Protein 9EJW (pdb70)

B-factor: mean 23.92, std 9.99, range [10.93, 72.34]

InterPro domains:
  IPR000538 Link domain [PF00193] (34-122)
  IPR000538 Link domain [PR01265] (43-55)
  IPR000538 Link domain [PR01265] (71-84)
  IPR000538 Link domain [PR01265] (88-99)
  IPR000538 Link domain [PR01265] (117-126)
  IPR000538 Link domain [PS01241] (55-99)
  IPR000538 Link domain [PS50963] (34-123)
  IPR000538 Link domain [SM00445] (32-123)
  IPR001231 CD44 antigen [PR00658] (25-44)
  IPR001231 CD44 antigen [PR00658] (75-95)
  IPR001231 CD44 antigen [PR00658] (117-137)
  IPR001231 CD44 antigen [PR00658] (152-171)
  IPR001231 CD44 antigen [PR00658] (668-687)
  IPR001231 CD44 antigen [PR00658] (688-710)
  IPR001231 CD44 antigen [PR00658] (712-731)
  IPR001231 CD44 antigen [PR00658] (758-777)
  IPR016186 C-type lectin-like/link domain superfamily [G3DSA:3.10.100.10] (34-126)
  IPR016187 C-type lectin fold [SSF56436] (23-170)
  IPR043210 CD44 antigen-like [PTHR10225] (1-778)

Structure (mmCIF, N/CA/C/O backbone):
data_9EJW
#
_entry.id   9EJW
#
_cell.length_a   34.839
_cell.length_b   105.768
_cell.length_c   112.997
_cell.angle_alpha   90.00
_cell.angle_beta   90.00
_cell.angle_gamma   90.00
#
_symmetry.space_group_name_H-M   'P 21 21 21'
#
loop_
_entity.id
_entity.type
_entity.pdbx_description
1 polymer 'CD44 antigen'
2 polymer 'M11 protein'
3 branched beta-D-galactopyranose-(1-3)-2-acetamido-2-deoxy-alpha-D-galactopyranose
4 branched alpha-D-mannopyranose-(1-2)-alpha-D-mannopyranose-(1-3)-[alpha-D-mannopyranose-(1-3)-alpha-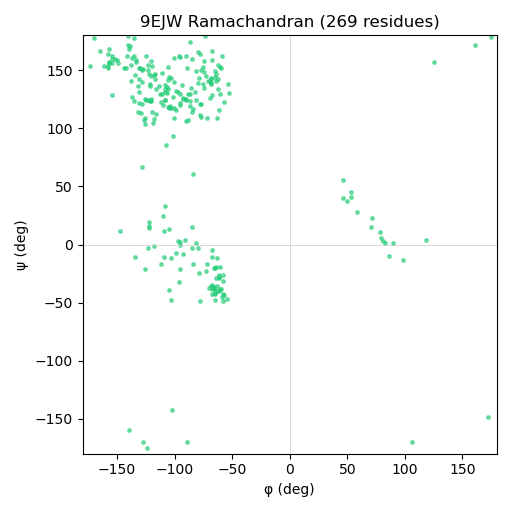D-mannopyranose-(1-6)]beta-D-mannopyranose-(1-4)-2-acetamido-2-deoxy-beta-D-glucopyranose-(1-4)-2-acetamido-2-deoxy-beta-D-glucopyranose
5 branched 2-acetamido-2-deoxy-beta-D-glucopyranose-(1-4)-2-acetamido-2-deoxy-beta-D-glucopyranose
6 non-polymer 'SULFATE ION'
7 non-polymer 2-acetamido-2-deoxy-bet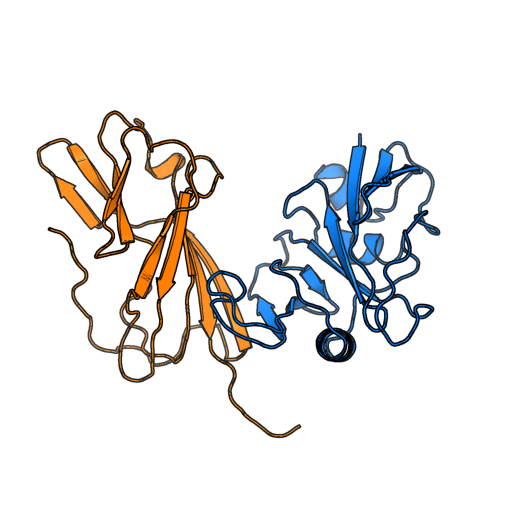a-D-glucopyranose
8 non-polymer CYSTEINE
9 water water
#
loop_
_atom_site.group_PDB
_atom_site.id
_atom_site.type_symbol
_atom_site.label_atom_id
_atom_site.label_alt_id
_atom_site.label_comp_id
_atom_site.label_asym_id
_atom_site.label_entity_id
_atom_site.label_seq_id
_atom_site.pdbx_PDB_ins_code
_atom_site.Cartn_x
_atom_site.Cartn_y
_atom_site.Cartn_z
_atom_site.occupancy
_atom_site.B_iso_or_equiv
_atom_site.auth_seq_id
_atom_site.auth_comp_id
_atom_site.auth_asym_id
_atom_site.auth_atom_id
_atom_site.pdbx_PDB_model_num
ATOM 1 N N . ASN A 1 2 ? -11.582 3.223 -42.233 1.00 43.53 22 ASN A N 1
ATOM 2 C CA . ASN A 1 2 ? -11.683 3.915 -40.954 1.00 31.38 22 ASN A CA 1
ATOM 3 C C . ASN A 1 2 ? -11.046 3.096 -39.832 1.00 30.98 22 ASN A C 1
ATOM 4 O O . ASN A 1 2 ? -10.988 1.865 -39.897 1.00 28.65 22 ASN A O 1
ATOM 6 N N . GLN A 1 3 ? -10.557 3.792 -38.809 1.00 27.46 23 GLN A N 1
ATOM 7 C CA . GLN A 1 3 ? -9.925 3.167 -37.658 1.00 25.24 23 GLN A CA 1
ATOM 8 C C . GLN A 1 3 ? -10.561 3.701 -36.382 1.00 22.86 23 GLN A C 1
ATOM 9 O O . GLN A 1 3 ? -10.864 4.893 -36.281 1.00 28.05 23 GLN A O 1
ATOM 11 N N . ILE A 1 4 ? -10.770 2.809 -35.419 1.00 20.12 24 ILE A N 1
ATOM 12 C CA . ILE A 1 4 ? -11.226 3.170 -34.076 1.00 19.77 24 ILE A CA 1
ATOM 13 C C . ILE A 1 4 ? -10.234 2.588 -33.085 1.00 19.38 24 ILE A C 1
ATOM 14 O O . ILE A 1 4 ? -9.976 1.380 -33.100 1.00 19.36 24 ILE A O 1
ATOM 19 N N . ASP A 1 5 ? -9.687 3.437 -32.215 1.00 19.09 25 ASP A N 1
ATOM 20 C CA . ASP A 1 5 ? -8.773 3.004 -31.164 1.00 20.58 25 ASP A CA 1
ATOM 21 C C . ASP A 1 5 ? -9.491 3.097 -29.825 1.00 17.57 25 ASP A C 1
ATOM 22 O O . ASP A 1 5 ? -10.141 4.107 -29.542 1.00 19.95 25 ASP A O 1
ATOM 27 N N . LEU A 1 6 ? -9.366 2.051 -29.014 1.00 18.18 26 LEU A N 1
ATOM 28 C CA . LEU A 1 6 ? -10.067 1.941 -27.731 1.00 16.26 26 LEU A CA 1
ATOM 29 C C . LEU A 1 6 ? -9.041 1.682 -26.636 1.00 19.37 26 LEU A C 1
ATOM 30 O O . LEU A 1 6 ? -8.493 0.578 -26.546 1.00 19.28 26 LEU A O 1
ATOM 35 N N . ASN A 1 7 ? -8.803 2.673 -25.780 1.00 17.51 27 ASN A N 1
ATOM 36 C CA . ASN A 1 7 ? -7.887 2.511 -24.658 1.00 16.86 27 ASN A CA 1
ATOM 37 C C . ASN A 1 7 ? -8.674 2.000 -23.459 1.00 17.25 27 ASN A C 1
ATOM 38 O O . ASN A 1 7 ? -9.665 2.623 -23.059 1.00 17.61 27 ASN A O 1
ATOM 43 N N . VAL A 1 8 ? -8.250 0.875 -22.887 1.00 16.23 28 VAL A N 1
ATOM 44 C CA . VAL A 1 8 ? -8.994 0.208 -21.823 1.00 17.40 28 VAL A CA 1
ATOM 45 C C . VAL A 1 8 ? -8.132 0.102 -20.571 1.00 20.54 28 VAL A C 1
ATOM 46 O O . VAL A 1 8 ? -6.938 -0.213 -20.647 1.00 22.66 28 VAL A O 1
ATOM 50 N N . THR A 1 9 ? -8.745 0.351 -19.414 1.00 17.95 29 THR A N 1
ATOM 51 C CA . THR A 1 9 ? -8.064 0.213 -18.134 1.00 18.48 29 THR A CA 1
ATOM 52 C C . THR A 1 9 ? -8.156 -1.223 -17.626 1.00 19.61 29 THR A C 1
ATOM 53 O O . THR A 1 9 ? -8.837 -2.079 -18.195 1.00 18.96 29 THR A O 1
ATOM 57 N N . CYS A 1 10 ? -7.461 -1.476 -16.519 1.00 19.66 30 CYS A N 1
ATOM 58 C CA . CYS A 1 10 ? -7.744 -2.657 -15.721 1.00 20.70 30 CYS A CA 1
ATOM 59 C C . CYS A 1 10 ? -9.197 -2.640 -15.254 1.00 20.41 30 CYS A C 1
ATOM 60 O O . CYS A 1 10 ? -9.879 -1.605 -15.264 1.00 19.16 30 CYS A O 1
ATOM 63 N N . ARG A 1 11 ? -9.675 -3.806 -14.844 1.00 19.24 31 ARG A N 1
ATOM 64 C CA . ARG A 1 11 ? -11.021 -3.960 -14.315 1.00 19.91 31 ARG A CA 1
ATOM 65 C C . ARG A 1 11 ? -10.961 -4.012 -12.793 1.00 19.72 31 ARG A C 1
ATOM 66 O O . ARG A 1 11 ? -10.056 -4.627 -12.216 1.00 19.87 31 ARG A O 1
ATOM 74 N N . TYR A 1 12 ? -11.926 -3.357 -12.149 1.00 18.75 32 TYR A N 1
ATOM 75 C CA . TYR A 1 12 ? -12.029 -3.286 -10.693 1.00 16.40 32 TYR A CA 1
ATOM 76 C C . TYR A 1 12 ? -13.449 -3.688 -10.343 1.00 19.31 32 TYR A C 1
ATOM 77 O O . TYR A 1 12 ? -14.400 -2.991 -10.707 1.00 19.27 32 TYR A O 1
ATOM 86 N N . ALA A 1 13 ? -13.609 -4.831 -9.670 1.00 21.25 33 ALA A N 1
ATOM 87 C CA . ALA A 1 13 ? -14.935 -5.411 -9.488 1.00 21.22 33 ALA A CA 1
ATOM 88 C C . ALA A 1 13 ? -15.712 -5.406 -10.806 1.00 17.56 33 ALA A C 1
ATOM 89 O O . ALA A 1 13 ? -16.906 -5.102 -10.853 1.00 20.52 33 ALA A O 1
ATOM 91 N N . GLY A 1 14 ? -15.004 -5.704 -11.899 1.00 19.76 34 GLY A N 1
ATOM 92 C CA . GLY A 1 14 ? -15.611 -5.816 -13.209 1.00 19.77 34 GLY A CA 1
ATOM 93 C C . GLY A 1 14 ? -15.754 -4.527 -13.992 1.00 21.75 34 GLY A C 1
ATOM 94 O O . GLY A 1 14 ? -16.094 -4.583 -15.181 1.00 19.58 34 GLY A O 1
ATOM 95 N N . VAL A 1 15 ? -15.519 -3.367 -13.374 1.00 18.80 35 VAL A N 1
ATOM 96 C CA . VAL A 1 15 ? -15.718 -2.082 -14.042 1.00 16.68 35 VAL A CA 1
ATOM 97 C C . VAL A 1 15 ? -14.410 -1.621 -14.664 1.00 16.12 35 VAL A C 1
ATOM 98 O O . VAL A 1 15 ? -13.339 -1.699 -14.046 1.00 16.68 35 VAL A O 1
ATOM 102 N N . PHE A 1 16 ? -14.501 -1.115 -15.890 1.00 16.65 36 PHE A N 1
ATOM 103 C CA . PHE A 1 16 ? -13.357 -0.563 -16.596 1.00 14.92 36 PHE A CA 1
ATOM 104 C C . PHE A 1 16 ? -13.776 0.672 -17.378 1.00 14.18 36 PHE A C 1
ATOM 105 O O . PHE A 1 16 ? -14.963 0.912 -17.625 1.00 16.66 36 PHE A O 1
ATOM 113 N N . HIS A 1 17 ? -12.772 1.463 -17.749 1.00 14.31 37 HIS A N 1
ATOM 114 C CA . HIS A 1 17 ? -12.939 2.704 -18.494 1.00 14.45 37 HIS A CA 1
ATOM 115 C C . HIS A 1 17 ? -12.433 2.518 -19.924 1.00 15.39 37 HIS A C 1
ATOM 116 O O . HIS A 1 17 ? -11.382 1.900 -20.143 1.00 16.81 37 HIS A O 1
ATOM 123 N N . VAL A 1 18 ? -13.192 3.036 -20.894 1.00 14.77 38 VAL A N 1
ATOM 124 C CA . VAL A 1 18 ? -12.842 2.971 -22.313 1.00 15.34 38 VAL A CA 1
ATOM 125 C C . VAL A 1 18 ? -12.841 4.383 -22.884 1.00 15.61 38 VAL A C 1
ATOM 126 O O . VAL A 1 18 ? -13.858 5.087 -22.816 1.00 15.59 38 VAL A O 1
ATOM 130 N N . GLU A 1 19 ? -11.718 4.784 -23.473 1.00 15.83 39 GLU A N 1
ATOM 131 C CA . GLU A 1 19 ? -11.590 6.050 -24.180 1.00 16.90 39 GLU A CA 1
ATOM 132 C C . GLU A 1 19 ? -11.396 5.754 -25.660 1.00 15.60 39 GLU A C 1
ATOM 133 O O . GLU A 1 19 ? -10.535 4.944 -26.023 1.00 18.74 39 GLU A O 1
ATOM 139 N N . LYS A 1 20 ? -12.194 6.403 -26.503 1.00 16.06 40 LYS A N 1
ATOM 140 C CA . LYS A 1 20 ? -12.168 6.194 -27.949 1.00 16.24 40 LYS A CA 1
ATOM 141 C C . LYS A 1 20 ? -11.402 7.317 -28.641 1.00 17.96 40 LYS A C 1
ATOM 142 O O . LYS A 1 20 ? -11.697 8.500 -28.437 1.00 20.35 40 LYS A O 1
ATOM 148 N N . ASN A 1 21 ? -10.416 6.939 -29.458 1.00 20.18 41 ASN A N 1
ATOM 149 C CA . ASN A 1 21 ? -9.722 7.871 -30.357 1.00 21.76 41 ASN A CA 1
ATOM 150 C C . ASN A 1 21 ? -9.051 9.037 -29.624 1.00 21.08 41 ASN A C 1
ATOM 151 O O . ASN A 1 21 ? -8.889 10.120 -30.192 1.00 24.02 41 ASN A O 1
ATOM 156 N N . GLY A 1 22 ? -8.653 8.836 -28.368 1.00 21.19 42 GLY A N 1
ATOM 157 C CA . GLY A 1 22 ? -7.849 9.823 -27.667 1.00 23.02 42 GLY A CA 1
ATOM 158 C C . GLY A 1 22 ? -8.550 11.104 -27.276 1.00 24.33 42 GLY A C 1
ATOM 159 O O . GLY A 1 22 ? -7.874 12.079 -26.935 1.00 27.79 42 GLY A O 1
ATOM 160 N N . ARG A 1 23 ? -9.881 11.143 -27.314 1.00 21.26 43 ARG A N 1
ATOM 161 C CA . ARG A 1 23 ? -10.631 12.351 -26.992 1.00 21.89 43 ARG A CA 1
ATOM 162 C C . ARG A 1 23 ? -12.037 11.924 -26.607 1.00 22.76 43 ARG A C 1
ATOM 163 O O . ARG A 1 23 ? -12.447 10.794 -26.878 1.00 20.78 43 ARG A O 1
ATOM 171 N N . TYR A 1 24 ? -12.774 12.835 -25.974 1.00 19.24 44 TYR A N 1
ATOM 172 C CA . TYR A 1 24 ? -14.179 12.571 -25.673 1.00 18.37 44 TYR A CA 1
ATOM 173 C C . TYR A 1 24 ? -14.943 12.407 -26.981 1.00 20.54 44 TYR A C 1
ATOM 174 O O . TYR A 1 24 ? -15.147 13.387 -27.705 1.00 23.92 44 TYR A O 1
ATOM 183 N N . SER A 1 25 ? -15.376 11.181 -27.300 1.00 17.91 45 SER A N 1
ATOM 184 C CA . SER A 1 25 ? -15.939 10.947 -28.628 1.00 18.44 45 SER A CA 1
ATOM 185 C C . SER A 1 25 ? -17.048 9.902 -28.659 1.00 17.94 45 SER A C 1
ATOM 186 O O . SER A 1 25 ? -17.441 9.479 -29.759 1.00 19.07 45 SER A O 1
ATOM 189 N N . ILE A 1 26 ? -17.568 9.472 -27.516 1.00 16.93 46 ILE A N 1
ATOM 190 C CA . ILE A 1 26 ? -18.564 8.409 -27.445 1.00 15.40 46 ILE A CA 1
ATOM 191 C C . ILE A 1 26 ? -19.910 9.016 -27.080 1.00 16.84 46 ILE A C 1
ATOM 192 O O . ILE A 1 26 ? -20.040 9.693 -26.051 1.00 18.28 46 ILE A O 1
ATOM 197 N N . SER A 1 27 ? -20.913 8.761 -27.913 1.00 18.24 47 SER A N 1
ATOM 198 C CA . SER A 1 27 ? -22.273 9.168 -27.616 1.00 18.82 47 SER A CA 1
ATOM 199 C C . SER A 1 27 ? -22.920 8.197 -26.636 1.00 17.76 47 SER A C 1
ATOM 200 O O . SER A 1 27 ? -22.434 7.089 -26.385 1.00 17.18 47 SER A O 1
ATOM 203 N N . ARG A 1 28 ? -24.049 8.633 -26.074 1.00 17.70 48 ARG A N 1
ATOM 204 C CA . ARG A 1 28 ? -24.822 7.772 -25.199 1.00 19.46 48 ARG A CA 1
ATOM 205 C C . ARG A 1 28 ? -25.175 6.438 -25.873 1.00 17.32 48 ARG A C 1
ATOM 206 O O . ARG A 1 28 ? -25.034 5.376 -25.261 1.00 19.16 48 ARG A O 1
ATOM 214 N N . THR A 1 29 ? -25.663 6.478 -27.114 1.00 19.44 49 THR A N 1
ATOM 215 C CA . THR A 1 29 ? -26.041 5.225 -27.769 1.00 19.92 49 THR A CA 1
ATOM 216 C C . THR A 1 29 ? -24.820 4.380 -28.110 1.00 17.58 49 THR A C 1
ATOM 217 O O . THR A 1 29 ? -24.861 3.149 -27.993 1.00 19.59 49 THR A O 1
ATOM 221 N N . GLU A 1 30 ? -23.722 5.020 -28.514 1.00 16.86 50 GLU A N 1
ATOM 222 C CA . GLU A 1 30 ? -22.517 4.260 -28.828 1.00 18.42 50 GLU A CA 1
ATOM 223 C C . GLU A 1 30 ? -21.930 3.614 -27.582 1.00 18.94 50 GLU A C 1
ATOM 224 O O . GLU A 1 30 ? -21.399 2.499 -27.654 1.00 18.38 50 GLU A O 1
ATOM 230 N N . ALA A 1 31 ? -22.037 4.280 -26.426 1.00 17.27 51 ALA A N 1
ATOM 231 C CA . ALA A 1 31 ? -21.468 3.734 -25.198 1.00 16.88 51 ALA A CA 1
ATOM 232 C C . ALA A 1 31 ? -22.040 2.358 -24.874 1.00 15.88 51 ALA A C 1
ATOM 233 O O . ALA A 1 31 ? -21.296 1.427 -24.560 1.00 16.57 51 ALA A O 1
ATOM 235 N N . ALA A 1 32 ? -23.370 2.218 -24.912 1.00 16.61 52 ALA A N 1
ATOM 236 C CA . ALA A 1 32 ? -23.973 0.922 -24.608 1.00 16.49 52 ALA A CA 1
ATOM 237 C C . ALA A 1 32 ? -23.548 -0.135 -25.620 1.00 17.07 52 ALA A C 1
ATOM 238 O O . ALA A 1 32 ? -23.254 -1.277 -25.247 1.00 19.15 52 ALA A O 1
ATOM 240 N N . ASP A 1 33 ? -23.480 0.242 -26.900 1.00 16.56 53 ASP A N 1
ATOM 241 C CA . ASP A 1 33 ? -23.063 -0.712 -27.930 1.00 17.01 53 ASP A CA 1
ATOM 242 C C . ASP A 1 33 ? -21.611 -1.126 -27.737 1.00 18.97 53 ASP A C 1
ATOM 243 O O . ASP A 1 33 ? -21.246 -2.282 -27.988 1.00 17.67 53 ASP A O 1
ATOM 248 N N . LEU A 1 34 ? -20.762 -0.193 -27.307 1.00 16.04 54 LEU A N 1
ATOM 249 C CA . LEU A 1 34 ? -19.361 -0.514 -27.063 1.00 15.52 54 LEU A CA 1
ATOM 250 C C . LEU A 1 34 ? -19.217 -1.505 -25.913 1.00 17.11 54 LEU A C 1
ATOM 251 O O . LEU A 1 34 ? -18.508 -2.513 -26.028 1.00 17.01 54 LEU A O 1
ATOM 256 N N . CYS A 1 35 ? -19.889 -1.249 -24.788 1.00 14.88 55 CYS A N 1
ATOM 257 C CA . CYS A 1 35 ? -19.826 -2.211 -23.692 1.00 16.91 55 CYS A CA 1
ATOM 258 C C . CYS A 1 35 ? -20.317 -3.588 -24.132 1.00 18.13 55 CYS A C 1
ATOM 259 O O . CYS A 1 35 ? -19.702 -4.609 -23.797 1.00 18.23 55 CYS A O 1
ATOM 262 N N . GLN A 1 36 ? -21.415 -3.630 -24.887 1.00 18.64 56 GLN A N 1
ATOM 263 C CA A GLN A 1 36 ? -21.940 -4.921 -25.314 0.61 19.70 56 GLN A CA 1
ATOM 264 C CA B GLN A 1 36 ? -21.960 -4.904 -25.355 0.39 19.72 56 GLN A CA 1
ATOM 265 C C . GLN A 1 36 ? -20.967 -5.651 -26.236 1.00 20.32 56 GLN A C 1
ATOM 266 O O . GLN A 1 36 ? -20.874 -6.883 -26.177 1.00 19.89 56 GLN A O 1
ATOM 277 N N . ALA A 1 37 ? -20.206 -4.922 -27.055 1.00 19.66 57 ALA A N 1
ATOM 278 C CA . ALA A 1 37 ? -19.180 -5.572 -27.866 1.00 20.80 57 ALA A CA 1
ATOM 279 C C . ALA A 1 37 ? -18.091 -6.195 -27.000 1.00 20.30 57 ALA A C 1
ATOM 280 O O . ALA A 1 37 ? -17.467 -7.183 -27.407 1.00 19.60 57 ALA A O 1
ATOM 282 N N . PHE A 1 38 ? -17.843 -5.634 -25.809 1.00 17.45 58 PHE A N 1
ATOM 283 C CA . PHE A 1 38 ? -16.928 -6.208 -24.833 1.00 19.94 58 PHE A CA 1
ATOM 284 C C . PHE A 1 38 ? -17.601 -7.259 -23.954 1.00 21.57 58 PHE A C 1
ATOM 285 O O . PHE A 1 38 ? -17.054 -7.610 -22.900 1.00 23.10 58 PHE A O 1
ATOM 293 N N . ASN A 1 39 ? -18.781 -7.749 -24.352 1.00 21.06 59 ASN A N 1
ATOM 294 C CA . ASN A 1 39 ? -19.582 -8.662 -23.529 1.00 21.81 59 ASN A CA 1
ATOM 295 C C . ASN A 1 39 ? -19.824 -8.083 -22.137 1.00 22.37 59 ASN A C 1
ATOM 296 O O . ASN A 1 39 ? -19.767 -8.786 -21.124 1.00 22.47 59 ASN A O 1
ATOM 301 N N . SER A 1 40 ? -20.097 -6.779 -22.098 1.00 20.41 60 SER A N 1
ATOM 302 C CA . SER A 1 40 ? -20.231 -6.031 -20.856 1.00 19.29 60 SER A CA 1
ATOM 303 C C . SER A 1 40 ? -21.465 -5.140 -20.959 1.00 19.83 60 SER A C 1
ATOM 304 O O . SER A 1 40 ? -22.141 -5.092 -21.994 1.00 21.03 60 SER A O 1
ATOM 307 N N . THR A 1 41 ? -21.760 -4.415 -19.879 1.00 20.37 61 THR A N 1
ATOM 308 C CA . THR A 1 41 ? -22.913 -3.525 -19.832 1.00 20.22 61 THR A CA 1
ATOM 309 C C . THR A 1 41 ? -22.517 -2.211 -19.165 1.00 17.93 61 THR A C 1
ATOM 310 O O . THR A 1 41 ? -21.518 -2.133 -18.443 1.00 20.80 61 THR A O 1
ATOM 314 N N . LEU A 1 42 ? -23.320 -1.177 -19.401 1.00 18.68 62 LEU A N 1
ATOM 315 C CA . LEU A 1 42 ? -23.117 0.078 -18.682 1.00 17.08 62 LEU A CA 1
ATOM 316 C C . LEU A 1 42 ? -23.277 -0.190 -17.191 1.00 21.67 62 LEU A C 1
ATOM 317 O O . LEU A 1 42 ? -24.262 -0.821 -16.786 1.00 22.37 62 LEU A O 1
ATOM 322 N N . PRO A 1 43 ? -22.331 0.236 -16.353 1.00 17.84 63 PRO A N 1
ATOM 323 C CA . PRO A 1 43 ? -22.434 -0.054 -14.914 1.00 18.41 63 PRO A CA 1
ATOM 324 C C . PRO A 1 43 ? -23.622 0.635 -14.263 1.00 19.97 63 PRO A C 1
ATOM 325 O O . PRO A 1 43 ? -24.057 1.711 -14.680 1.00 19.86 63 PRO A O 1
ATOM 329 N N . THR A 1 44 ? -24.155 -0.009 -13.228 1.00 19.80 64 THR A N 1
ATOM 330 C CA . THR A 1 44 ? -25.026 0.713 -12.316 1.00 19.95 64 THR A CA 1
ATOM 331 C C . THR A 1 44 ? -24.174 1.556 -11.369 1.00 19.68 64 THR A C 1
ATOM 332 O O . THR A 1 44 ? -22.963 1.357 -11.233 1.00 20.01 64 THR A O 1
ATOM 336 N N . MET A 1 45 ? -24.821 2.513 -10.704 1.00 20.37 65 MET A N 1
ATOM 337 C CA . MET A 1 45 ? -24.096 3.311 -9.721 1.00 21.85 65 MET A CA 1
ATOM 338 C C . MET A 1 45 ? -23.528 2.440 -8.606 1.00 19.71 65 MET A C 1
ATOM 339 O O . MET A 1 45 ? -22.407 2.668 -8.141 1.00 20.19 65 MET A O 1
ATOM 344 N N . ASP A 1 46 ? -24.282 1.422 -8.171 1.00 19.77 66 ASP A N 1
ATOM 345 C CA . ASP A 1 46 ? -23.759 0.521 -7.148 1.00 21.71 66 ASP A CA 1
ATOM 346 C C . ASP A 1 46 ? -22.503 -0.199 -7.629 1.00 19.92 66 ASP A C 1
ATOM 347 O O . ASP A 1 46 ? -21.554 -0.396 -6.858 1.00 22.11 66 ASP A O 1
ATOM 352 N N . GLN A 1 47 ? -22.484 -0.613 -8.902 1.00 21.90 67 GLN A N 1
ATOM 353 C CA . GLN A 1 47 ? -21.301 -1.278 -9.437 1.00 20.21 67 GLN A CA 1
ATOM 354 C C . GLN A 1 47 ? -20.114 -0.327 -9.485 1.00 18.82 67 GLN A C 1
ATOM 355 O O . GLN A 1 47 ? -18.974 -0.727 -9.212 1.00 19.57 67 GLN A O 1
ATOM 361 N N . MET A 1 48 ? -20.369 0.942 -9.828 1.00 20.19 68 MET A N 1
ATOM 362 C CA A MET A 1 48 ? -19.306 1.946 -9.844 0.42 18.08 68 MET A CA 1
ATOM 363 C CA B MET A 1 48 ? -19.299 1.929 -9.851 0.58 18.06 68 MET A CA 1
ATOM 364 C C . MET A 1 48 ? -18.747 2.175 -8.450 1.00 19.43 68 MET A C 1
ATOM 365 O O . MET A 1 48 ? -17.531 2.289 -8.270 1.00 18.98 68 MET A O 1
ATOM 374 N N . LYS A 1 49 ? -19.626 2.257 -7.450 1.00 19.25 69 LYS A N 1
ATOM 375 C CA . LYS A 1 49 ? -19.164 2.492 -6.086 1.00 20.99 69 LYS A CA 1
ATOM 376 C C . LYS A 1 49 ? -18.341 1.318 -5.565 1.00 19.68 69 LYS A C 1
ATOM 377 O O . LYS A 1 49 ? -17.335 1.519 -4.875 1.00 22.19 69 LYS A O 1
ATOM 383 N N . LEU A 1 50 ? -18.725 0.083 -5.914 1.00 20.94 70 LEU A N 1
ATOM 384 C CA . LEU A 1 50 ? -17.914 -1.067 -5.520 1.00 22.88 70 LEU A CA 1
ATOM 385 C C . LEU A 1 50 ? -16.551 -1.032 -6.200 1.00 20.89 70 LEU A C 1
ATOM 386 O O . LEU A 1 50 ? -15.524 -1.298 -5.568 1.00 22.73 70 LEU A O 1
ATOM 391 N N . ALA A 1 51 ? -16.521 -0.669 -7.486 1.00 20.23 71 ALA A N 1
ATOM 392 C CA . ALA A 1 51 ? -15.253 -0.536 -8.194 1.00 21.72 71 ALA A CA 1
ATOM 393 C C . ALA A 1 51 ? -14.350 0.488 -7.517 1.00 21.04 71 ALA A C 1
ATOM 394 O O . ALA A 1 51 ? -13.150 0.254 -7.334 1.00 18.94 71 ALA A O 1
ATOM 396 N N . LEU A 1 52 ? -14.918 1.642 -7.154 1.00 20.46 72 LEU A N 1
ATOM 397 C CA . LEU A 1 52 ? -14.152 2.671 -6.461 1.00 20.81 72 LEU A CA 1
ATOM 398 C C . LEU A 1 52 ? -13.548 2.119 -5.176 1.00 21.49 72 LEU A C 1
ATOM 399 O O . LEU A 1 52 ? -12.361 2.330 -4.897 1.00 21.43 72 LEU A O 1
ATOM 404 N N . SER A 1 53 ? -14.329 1.350 -4.420 1.00 23.82 73 SER A N 1
ATOM 405 C CA . SER A 1 53 ? -13.814 0.790 -3.177 1.00 26.61 73 SER A CA 1
ATOM 406 C C . SER A 1 53 ? -12.686 -0.209 -3.413 1.00 28.92 73 SER A C 1
ATOM 407 O O . SER A 1 53 ? -11.910 -0.472 -2.490 1.00 28.93 73 SER A O 1
ATOM 410 N N . LYS A 1 54 ? -12.571 -0.760 -4.622 1.00 23.68 74 LYS A N 1
ATOM 411 C CA . LYS A 1 54 ? -11.515 -1.704 -4.964 1.00 26.11 74 LYS A CA 1
ATOM 412 C C . LYS A 1 54 ? -10.309 -1.058 -5.634 1.00 25.20 74 LYS A C 1
ATOM 413 O O . LYS A 1 54 ? -9.381 -1.773 -6.021 1.00 26.00 74 LYS A O 1
ATOM 419 N N . GLY A 1 55 ? -10.293 0.263 -5.799 1.00 21.20 75 GLY A N 1
ATOM 420 C CA . GLY A 1 55 ? -9.137 0.931 -6.374 1.00 19.60 75 GLY A CA 1
ATOM 421 C C . GLY A 1 55 ? -9.377 1.683 -7.677 1.00 17.68 75 GLY A C 1
ATOM 422 O O . GLY A 1 55 ? -8.413 2.227 -8.229 1.00 19.70 75 GLY A O 1
ATOM 423 N N . PHE A 1 56 ? -10.608 1.767 -8.183 1.00 19.68 76 PHE A N 1
ATOM 424 C CA . PHE A 1 56 ? -10.891 2.393 -9.473 1.00 18.96 76 PHE A CA 1
ATOM 425 C C . PHE A 1 56 ? -11.101 3.900 -9.330 1.00 16.84 76 PHE A C 1
ATOM 426 O O . PHE A 1 56 ? -11.987 4.337 -8.589 1.00 17.71 76 PHE A O 1
ATOM 434 N N . GLU A 1 57 ? -10.315 4.677 -10.071 1.00 16.43 77 GLU A N 1
ATOM 435 C CA . GLU A 1 57 ? -10.585 6.098 -10.286 1.00 15.59 77 GLU A CA 1
ATOM 436 C C . GLU A 1 57 ? -10.059 6.490 -11.661 1.00 16.82 77 GLU A C 1
ATOM 437 O O . GLU A 1 57 ? -9.159 5.851 -12.216 1.00 16.83 77 GLU A O 1
ATOM 443 N N . THR A 1 58 ? -10.634 7.556 -12.217 1.00 15.05 78 THR A N 1
ATOM 444 C CA . THR A 1 58 ? -10.129 8.158 -13.441 1.00 14.84 78 THR A CA 1
ATOM 445 C C . THR A 1 58 ? -10.243 9.666 -13.307 1.00 15.14 78 THR A C 1
ATOM 446 O O . THR A 1 58 ? -10.852 10.183 -12.365 1.00 15.69 78 THR A O 1
ATOM 450 N N . CYS A 1 59 ? -9.667 10.378 -14.271 1.00 13.92 79 CYS A N 1
ATOM 451 C CA . CYS A 1 59 ? -9.869 11.821 -14.389 1.00 13.64 79 CYS A CA 1
ATOM 452 C C . CYS A 1 59 ? -10.739 12.158 -15.595 1.00 13.34 79 CYS A C 1
ATOM 453 O O . CYS A 1 59 ? -10.561 13.199 -16.223 1.00 15.88 79 CYS A O 1
ATOM 456 N N . ARG A 1 60 ? -11.690 11.277 -15.930 1.00 14.05 80 ARG A N 1
ATOM 457 C CA . ARG A 1 60 ? -12.486 11.424 -17.138 1.00 14.42 80 ARG A CA 1
ATOM 458 C C . ARG A 1 60 ? -13.963 11.184 -16.859 1.00 12.64 80 ARG A C 1
ATOM 459 O O . ARG A 1 60 ? -14.334 10.321 -16.052 1.00 13.85 80 ARG A O 1
ATOM 467 N N . TYR A 1 61 ? -14.808 11.929 -17.578 1.00 13.44 81 TYR A N 1
ATOM 468 C CA . TYR A 1 61 ? -16.246 11.678 -17.559 1.00 14.28 81 TYR A CA 1
ATOM 469 C C . TYR A 1 61 ? -16.580 10.507 -18.471 1.00 13.02 81 TYR A C 1
ATOM 470 O O . TYR A 1 61 ? -16.049 10.394 -19.583 1.00 14.83 81 TYR A O 1
ATOM 479 N N . GLY A 1 62 ? -17.488 9.653 -18.011 1.00 14.06 82 GLY A N 1
ATOM 480 C CA . GLY A 1 62 ? -17.945 8.565 -18.863 1.00 14.86 82 GLY A CA 1
ATOM 481 C C . GLY A 1 62 ? -19.334 8.097 -18.493 1.00 14.43 82 GLY A C 1
ATOM 482 O O . GLY A 1 62 ? -19.778 8.231 -17.350 1.00 14.82 82 GLY A O 1
ATOM 483 N N . PHE A 1 63 ? -20.005 7.500 -19.480 1.00 14.50 83 PHE A N 1
ATOM 484 C CA . PHE A 1 63 ? -21.355 6.992 -19.270 1.00 14.63 83 PHE A CA 1
ATOM 485 C C . PHE A 1 63 ? -21.398 5.798 -18.330 1.00 14.92 83 PHE A C 1
ATOM 486 O O . PHE A 1 63 ? -20.547 4.907 -18.372 1.00 15.37 83 PHE A O 1
ATOM 494 N N . ILE A 1 64 ? -22.406 5.807 -17.463 1.00 16.43 84 ILE A N 1
ATOM 495 C CA . ILE A 1 64 ? -22.920 4.629 -16.793 1.00 17.28 84 ILE A CA 1
ATOM 496 C C . ILE A 1 64 ? -24.409 4.544 -17.102 1.00 15.94 84 ILE A C 1
ATOM 497 O O . ILE A 1 64 ? -24.942 5.325 -17.887 1.00 18.52 84 ILE A O 1
ATOM 502 N N . GLU A 1 65 ? -25.080 3.580 -16.495 1.00 17.64 85 GLU A N 1
ATOM 503 C CA A GLU A 1 65 ? -26.526 3.506 -16.641 0.56 21.40 85 GLU A CA 1
ATOM 504 C CA B GLU A 1 65 ? -26.524 3.513 -16.658 0.44 21.41 85 GLU A CA 1
ATOM 505 C C . GLU A 1 65 ? -27.165 4.760 -16.054 1.00 20.59 85 GLU A C 1
ATOM 506 O O . GLU A 1 65 ? -27.052 5.014 -14.851 1.00 24.10 85 GLU A O 1
ATOM 517 N N . GLY A 1 66 ? -27.805 5.558 -16.906 1.00 21.00 86 GLY A N 1
ATOM 518 C CA . GLY A 1 66 ? -28.580 6.697 -16.463 1.00 24.80 86 GLY A CA 1
ATOM 519 C C . GLY A 1 66 ? -27.829 7.981 -16.174 1.00 23.74 86 GLY A C 1
ATOM 520 O O . GLY A 1 66 ? -28.472 8.960 -15.777 1.00 22.05 86 GLY A O 1
ATOM 521 N N . ASN A 1 67 ? -26.510 8.034 -16.363 1.00 19.97 87 ASN A N 1
ATOM 522 C CA . ASN A 1 67 ? -25.780 9.259 -16.031 1.00 17.50 87 ASN A CA 1
ATOM 523 C C . ASN A 1 67 ? -24.393 9.230 -16.658 1.00 19.27 87 ASN A C 1
ATOM 524 O O . ASN A 1 67 ? -23.917 8.193 -17.128 1.00 17.63 87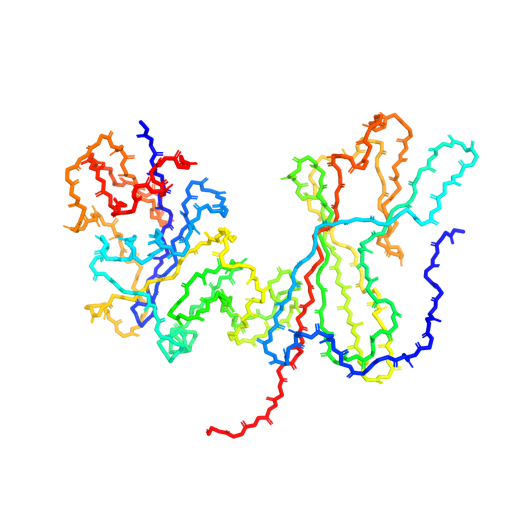 ASN A O 1
ATOM 529 N N . VAL A 1 68 ? -23.751 10.399 -16.658 1.00 15.06 88 VAL A N 1
ATOM 530 C CA . VAL A 1 68 ? -22.331 10.559 -16.965 1.00 15.68 88 VAL A CA 1
ATOM 531 C C . VAL A 1 68 ? -21.656 10.885 -15.641 1.00 14.95 88 VAL A C 1
ATOM 532 O O . VAL A 1 68 ? -22.141 11.754 -14.902 1.00 15.49 88 VAL A O 1
ATOM 536 N N . VAL A 1 69 ? -20.564 10.185 -15.315 1.00 13.53 89 VAL A N 1
ATOM 537 C CA . VAL A 1 69 ? -19.948 10.294 -13.987 1.00 13.47 89 VAL A CA 1
ATOM 538 C C . VAL A 1 69 ? -18.424 10.312 -14.075 1.00 13.93 89 VAL A C 1
ATOM 539 O O . VAL A 1 69 ? -17.822 9.975 -15.102 1.00 13.79 89 VAL A O 1
ATOM 543 N N . ILE A 1 70 ? -17.810 10.660 -12.940 1.00 14.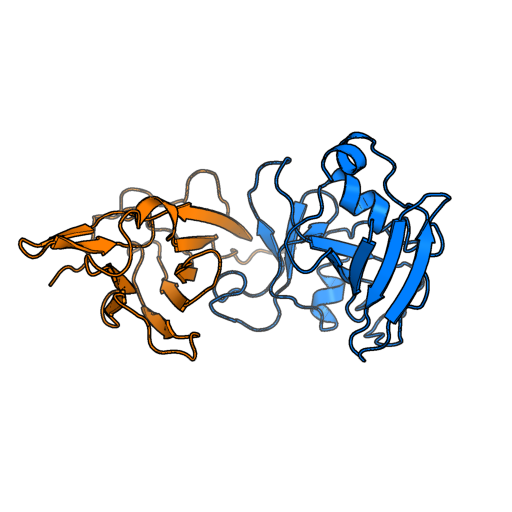59 90 ILE A N 1
ATOM 544 C CA . ILE A 1 70 ? -16.361 10.592 -12.739 1.00 13.66 90 ILE A CA 1
ATOM 545 C C . ILE A 1 70 ? -16.089 9.980 -11.367 1.00 14.96 90 ILE A C 1
ATOM 546 O O . ILE A 1 70 ? -16.602 10.483 -10.354 1.00 15.24 90 ILE A O 1
ATOM 551 N N . PRO A 1 71 ? -15.324 8.872 -11.282 1.00 13.86 91 PRO A N 1
ATOM 552 C CA . PRO A 1 71 ? -15.036 8.248 -9.982 1.00 13.43 91 PRO A CA 1
ATOM 553 C C . PRO A 1 71 ? -13.689 8.690 -9.424 1.00 14.11 91 PRO A C 1
ATOM 554 O O . PRO A 1 71 ? -12.673 8.655 -10.139 1.00 14.05 91 PRO A O 1
ATOM 558 N N . ARG A 1 72 ? -13.664 9.109 -8.152 1.00 14.04 92 ARG A N 1
ATOM 559 C CA . ARG A 1 72 ? -12.455 9.647 -7.538 1.00 13.82 92 ARG A CA 1
ATOM 560 C C . ARG A 1 72 ? -12.182 8.990 -6.193 1.00 13.63 92 ARG A C 1
ATOM 561 O O . ARG A 1 72 ? -13.076 8.910 -5.345 1.00 16.33 92 ARG A O 1
ATOM 569 N N . ILE A 1 73 ? -10.943 8.552 -5.994 1.00 14.97 93 ILE A N 1
ATOM 570 C CA . ILE A 1 73 ? -10.476 8.042 -4.703 1.00 15.88 93 ILE A CA 1
ATOM 571 C C . ILE A 1 73 ? -9.617 9.070 -3.982 1.00 18.14 93 ILE A C 1
ATOM 572 O O . ILE A 1 73 ? -9.806 9.330 -2.791 1.00 19.07 93 ILE A O 1
ATOM 577 N N . HIS A 1 74 ? -8.660 9.665 -4.701 1.00 16.07 94 HIS A N 1
ATOM 578 C CA . HIS A 1 74 ? -7.721 10.626 -4.151 1.00 17.42 94 HIS A CA 1
ATOM 579 C C . HIS A 1 74 ? -8.068 12.028 -4.637 1.00 16.88 94 HIS A C 1
ATOM 580 O O . HIS A 1 74 ? -8.374 12.214 -5.820 1.00 18.12 94 HIS A O 1
ATOM 587 N N . PRO A 1 75 ? -8.058 13.033 -3.763 1.00 15.43 95 PRO A N 1
ATOM 588 C CA . PRO A 1 75 ? -8.395 14.388 -4.222 1.00 15.43 95 PRO A CA 1
ATOM 589 C C . PRO A 1 75 ? -7.338 14.928 -5.173 1.00 15.54 95 PRO A C 1
ATOM 590 O O . PRO A 1 75 ? -6.140 14.913 -4.875 1.00 17.47 95 PRO A O 1
ATOM 594 N N . ASN A 1 76 ? -7.794 15.402 -6.328 1.00 13.86 96 ASN A N 1
ATOM 595 C CA . ASN A 1 76 ? -6.950 16.052 -7.324 1.00 14.06 96 ASN A CA 1
ATOM 596 C C . ASN A 1 76 ? -7.720 17.269 -7.821 1.00 14.51 96 ASN A C 1
ATOM 597 O O . ASN A 1 76 ? -8.877 17.141 -8.241 1.00 13.51 96 ASN A O 1
ATOM 602 N N . ALA A 1 77 ? -7.075 18.442 -7.780 1.00 13.82 97 ALA A N 1
ATOM 603 C CA . ALA A 1 77 ? -7.754 19.701 -8.082 1.00 13.39 97 ALA A CA 1
ATOM 604 C C . ALA A 1 77 ? -8.333 19.782 -9.489 1.00 13.11 97 ALA A C 1
ATOM 605 O O . ALA A 1 77 ? -9.188 20.637 -9.720 1.00 13.28 97 ALA A O 1
ATOM 607 N N . ILE A 1 78 ? -7.887 18.959 -10.444 1.00 12.91 98 ILE A N 1
ATOM 608 C CA . ILE A 1 78 ? -8.434 19.033 -11.801 1.00 12.92 98 ILE A CA 1
ATOM 609 C C . ILE A 1 78 ? -9.297 17.826 -12.148 1.00 14.18 98 ILE A C 1
ATOM 610 O O . ILE A 1 78 ? -9.662 17.648 -13.312 1.00 15.94 98 ILE A O 1
ATOM 615 N N . CYS A 1 79 ? -9.655 17.003 -11.169 1.00 13.69 99 CYS A N 1
ATOM 616 C CA . CYS A 1 79 ? -10.502 15.831 -11.409 1.00 14.89 99 CYS A CA 1
ATOM 617 C C . CYS A 1 79 ? -11.680 15.951 -10.447 1.00 13.08 99 CYS A C 1
ATOM 618 O O . CYS A 1 79 ? -11.539 15.711 -9.247 1.00 12.93 99 CYS A O 1
ATOM 621 N N . ALA A 1 80 ? -12.842 16.351 -10.965 1.00 11.14 100 ALA A N 1
ATOM 622 C CA . ALA A 1 80 ? -13.9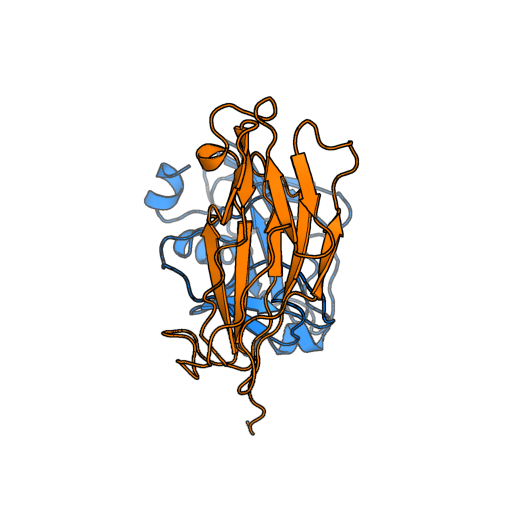77 16.721 -10.106 1.00 10.98 100 ALA A CA 1
ATOM 623 C C . ALA A 1 80 ? -13.564 17.714 -9.022 1.00 12.89 100 ALA A C 1
ATOM 624 O O . ALA A 1 80 ? -14.028 17.644 -7.884 1.00 12.96 100 ALA A O 1
ATOM 626 N N . ALA A 1 81 ? -12.666 18.636 -9.376 1.00 12.75 101 ALA A N 1
ATOM 627 C CA . ALA A 1 81 ? -12.303 19.780 -8.530 1.00 12.85 101 ALA A CA 1
ATOM 628 C C . ALA A 1 81 ? -12.035 19.389 -7.073 1.00 14.10 101 ALA A C 1
ATOM 629 O O . ALA A 1 81 ? -12.637 19.925 -6.141 1.00 13.08 101 ALA A O 1
ATOM 631 N N . ASN A 1 82 ? -11.108 18.443 -6.871 1.00 13.49 102 ASN A N 1
ATOM 632 C CA . ASN A 1 82 ? -10.621 18.095 -5.536 1.00 13.58 102 ASN A CA 1
ATOM 633 C C . ASN A 1 82 ? -11.647 17.346 -4.685 1.00 14.03 102 ASN A C 1
ATOM 634 O O . ASN A 1 82 ? -11.551 17.355 -3.442 1.00 18.27 102 ASN A O 1
ATOM 639 N N . HIS A 1 83 ? -12.632 16.686 -5.305 1.00 12.76 103 HIS A N 1
ATOM 640 C CA . HIS A 1 83 ? -13.597 15.872 -4.581 1.00 12.64 103 HIS A CA 1
ATOM 641 C C . HIS A 1 83 ? -13.251 14.392 -4.669 1.00 14.43 103 HIS A C 1
ATOM 642 O O . HIS A 1 83 ? -12.505 13.956 -5.544 1.00 15.02 103 HIS A O 1
ATOM 649 N N . THR A 1 84 ? -13.811 13.627 -3.737 1.00 14.49 104 THR A N 1
ATOM 650 C CA . THR A 1 84 ? -13.751 12.173 -3.778 1.00 15.14 104 THR A CA 1
ATOM 651 C C . THR A 1 84 ? -15.166 11.612 -3.819 1.00 15.30 104 THR A C 1
ATOM 652 O O . THR A 1 84 ? -16.133 12.268 -3.420 1.00 16.22 104 THR A O 1
ATOM 656 N N . GLY A 1 85 ? -15.276 10.381 -4.318 1.00 15.38 105 GLY A N 1
ATOM 657 C CA . GLY A 1 85 ? -16.563 9.756 -4.542 1.00 16.22 105 GLY A CA 1
ATOM 658 C C . GLY A 1 85 ? -16.887 9.716 -6.023 1.00 15.88 105 GLY A C 1
ATOM 659 O O . GLY A 1 85 ? -16.051 10.000 -6.881 1.00 16.78 105 GLY A O 1
ATOM 660 N N . VAL A 1 86 ? -18.129 9.361 -6.320 1.00 15.44 106 VAL A N 1
ATOM 661 C CA . VAL A 1 86 ? -18.633 9.383 -7.687 1.00 15.05 106 VAL A CA 1
ATOM 662 C C . VAL A 1 86 ? -19.423 10.668 -7.866 1.00 16.79 106 VAL A C 1
ATOM 663 O O . VAL A 1 86 ? -20.446 10.874 -7.199 1.00 20.67 106 VAL A O 1
ATOM 667 N N . TYR A 1 87 ? -18.949 11.547 -8.744 1.00 13.69 107 TYR A N 1
ATOM 668 C CA . TYR A 1 87 ? -19.653 12.789 -9.044 1.00 15.56 107 TYR A CA 1
ATOM 669 C C . TYR A 1 87 ? -20.337 12.670 -10.402 1.00 14.58 107 TYR A C 1
ATOM 670 O O . TYR A 1 87 ? -19.811 12.026 -11.319 1.00 15.04 107 TYR A O 1
ATOM 679 N N . ILE A 1 88 ? -21.516 13.273 -10.524 1.00 13.73 108 ILE A N 1
ATOM 680 C CA . ILE A 1 88 ? -22.360 13.147 -11.711 1.00 14.67 108 ILE A CA 1
ATOM 681 C C . ILE A 1 88 ? -22.281 14.453 -12.488 1.00 14.29 108 ILE A C 1
ATOM 682 O O . ILE A 1 88 ? -22.410 15.536 -11.904 1.00 14.92 108 ILE A O 1
ATOM 687 N N . LEU A 1 89 ? -22.089 14.364 -13.797 1.00 15.05 109 LEU A N 1
ATOM 688 C CA . LEU A 1 89 ? -21.993 15.556 -14.627 1.00 13.20 109 LEU A CA 1
ATOM 689 C C . LEU A 1 89 ? -23.356 15.923 -15.202 1.00 15.63 109 LEU A C 1
ATOM 690 O O . LEU A 1 89 ? -24.003 15.096 -15.853 1.00 18.17 109 LEU A O 1
ATOM 695 N N . VAL A 1 90 ? -23.779 17.166 -14.978 1.00 14.61 110 VAL A N 1
ATOM 696 C CA . VAL A 1 90 ? -24.986 17.692 -15.607 1.00 15.56 110 VAL A CA 1
ATOM 697 C C . VAL A 1 90 ? -24.625 18.057 -17.039 1.00 19.32 110 VAL A C 1
ATOM 698 O O . VAL A 1 90 ? -23.730 18.876 -17.266 1.00 21.23 110 VAL A O 1
ATOM 702 N N . THR A 1 91 ? -25.313 17.452 -18.002 1.00 18.95 111 THR A N 1
ATOM 703 C CA . THR A 1 91 ? -24.912 17.611 -19.394 1.00 20.33 111 THR A CA 1
ATOM 704 C C . THR A 1 91 ? -26.097 17.348 -20.308 1.00 21.78 111 THR A C 1
ATOM 705 O O . THR A 1 91 ? -27.048 16.654 -19.944 1.00 26.09 111 THR A O 1
ATOM 709 N N . SER A 1 92 ? -26.008 17.916 -21.508 1.00 23.57 112 SER A N 1
ATOM 710 C CA . SER A 1 92 ? -26.929 17.578 -22.581 1.00 26.21 112 SER A CA 1
ATOM 711 C C . SER A 1 92 ? -26.764 16.115 -22.974 1.00 29.26 112 SER A C 1
ATOM 712 O O . SER A 1 92 ? -25.659 15.560 -22.953 1.00 25.74 112 SER A O 1
ATOM 715 N N . ASN A 1 93 ? -27.879 15.496 -23.367 1.00 31.33 113 ASN A N 1
ATOM 716 C CA . ASN A 1 93 ? -27.856 14.122 -23.857 1.00 31.09 113 ASN A CA 1
ATOM 717 C C . ASN A 1 93 ? -27.131 13.968 -25.189 1.00 28.22 113 ASN A C 1
ATOM 718 O O . ASN A 1 93 ? -26.867 12.833 -25.597 1.00 33.97 113 ASN A O 1
ATOM 720 N N . THR A 1 94 ? -26.798 15.061 -25.872 1.00 25.62 114 THR A N 1
ATOM 721 C CA . THR A 1 94 ? -26.082 14.974 -27.139 1.00 27.24 114 THR A CA 1
ATOM 722 C C . THR A 1 94 ? -24.567 15.057 -26.989 1.00 26.82 114 THR A C 1
ATOM 723 O O . THR A 1 94 ? -23.849 14.828 -27.970 1.00 26.36 114 THR A O 1
ATOM 727 N N . SER A 1 95 ? -24.057 15.366 -25.799 1.00 22.05 115 SER A N 1
ATOM 728 C CA . SER A 1 95 ? -22.622 15.511 -25.629 1.00 20.56 115 SER A CA 1
ATOM 729 C C . SER A 1 95 ? -21.948 14.146 -25.573 1.00 17.59 115 SER A C 1
ATOM 730 O O . SER A 1 95 ? -22.537 13.154 -25.127 1.00 21.05 115 SER A O 1
ATOM 733 N N . HIS A 1 96 ? -20.699 14.114 -26.025 1.00 20.10 116 HIS A N 1
ATOM 734 C CA . HIS A 1 96 ? -19.902 12.896 -26.082 1.00 18.85 116 HIS A CA 1
ATOM 735 C C . HIS A 1 96 ? -18.891 12.882 -24.946 1.00 19.47 116 HIS A C 1
ATOM 736 O O . HIS A 1 96 ? -18.324 13.920 -24.593 1.00 18.17 116 HIS A O 1
ATOM 743 N N . TYR A 1 97 ? -18.658 11.700 -24.386 1.00 16.55 117 TYR A N 1
ATOM 744 C CA . TYR A 1 97 ? -17.690 11.520 -23.307 1.00 15.38 117 TYR A CA 1
ATOM 745 C C . TYR A 1 97 ? -16.946 10.217 -23.565 1.00 16.31 117 TYR A C 1
ATOM 746 O O . TYR A 1 97 ? -16.896 9.725 -24.699 1.00 16.31 117 TYR A O 1
ATOM 755 N N . ASP A 1 98 ? -16.331 9.662 -22.515 1.00 13.89 118 ASP A N 1
ATOM 756 C CA . ASP A 1 98 ? -15.837 8.292 -22.562 1.00 13.94 118 ASP A CA 1
ATOM 757 C C . ASP A 1 98 ? -16.967 7.365 -22.108 1.00 13.66 118 ASP A C 1
ATOM 758 O O . ASP A 1 98 ? -18.123 7.785 -21.954 1.00 14.28 118 ASP A O 1
ATOM 763 N N . THR A 1 99 ? -16.663 6.087 -21.873 1.00 14.52 119 THR A N 1
ATOM 764 C CA . THR A 1 99 ? -17.647 5.214 -21.250 1.00 13.72 119 THR A CA 1
ATOM 765 C C . THR A 1 99 ? -16.997 4.319 -20.208 1.00 13.11 119 THR A C 1
ATOM 766 O O . THR A 1 99 ? -15.797 4.038 -20.264 1.00 15.03 119 THR A O 1
ATOM 770 N N . TYR A 1 100 ? -17.810 3.899 -19.242 1.00 12.66 120 TYR A N 1
ATOM 771 C CA . TYR A 1 100 ? -17.495 2.826 -18.316 1.00 13.85 120 TYR A CA 1
ATOM 772 C C . TYR A 1 100 ? -18.304 1.605 -18.727 1.00 14.30 120 TYR A C 1
ATOM 773 O O . TYR A 1 100 ? -19.369 1.735 -19.334 1.00 14.97 120 TYR A O 1
ATOM 782 N N . CYS A 1 101 ? -17.782 0.427 -18.397 1.00 16.65 121 CYS A N 1
ATOM 783 C CA . CYS A 1 101 ? -18.423 -0.843 -18.718 1.00 15.73 121 CYS A CA 1
ATOM 784 C C . CYS A 1 101 ? -18.210 -1.799 -17.554 1.00 18.00 121 CYS A C 1
ATOM 785 O O . CYS A 1 101 ? -17.222 -1.696 -16.824 1.00 17.65 121 CYS A O 1
ATOM 788 N N . PHE A 1 102 ? -19.148 -2.732 -17.385 1.00 18.69 122 PHE A N 1
ATOM 789 C CA . PHE A 1 102 ? -19.091 -3.730 -16.322 1.00 18.82 122 PHE A CA 1
ATOM 790 C C . PHE A 1 102 ? -19.098 -5.115 -16.953 1.00 18.03 122 PHE A C 1
ATOM 791 O O . PHE A 1 102 ? -20.028 -5.451 -17.695 1.00 20.05 122 PHE A O 1
ATOM 799 N N . ASN A 1 103 ? -18.085 -5.919 -16.640 1.00 19.28 123 ASN A N 1
ATOM 800 C CA . ASN A 1 103 ? -18.006 -7.299 -17.114 1.00 20.55 123 ASN A CA 1
ATOM 801 C C . ASN A 1 103 ? -18.323 -8.242 -15.963 1.00 25.90 123 ASN A C 1
ATOM 802 O O . ASN A 1 103 ? -17.588 -8.283 -14.969 1.00 25.33 123 ASN A O 1
ATOM 807 N N . ALA A 1 104 ? -19.396 -9.025 -16.123 1.00 27.04 124 ALA A N 1
ATOM 808 C CA . ALA A 1 104 ? -19.899 -9.865 -15.041 1.00 29.11 124 ALA A CA 1
ATOM 809 C C . ALA A 1 104 ? -19.004 -11.063 -14.748 1.00 30.69 124 ALA A C 1
ATOM 810 O O . ALA A 1 104 ? -19.141 -11.665 -13.679 1.00 34.15 124 ALA A O 1
ATOM 812 N N . SER A 1 105 ? -18.100 -11.426 -15.654 1.00 32.66 125 SER A N 1
ATOM 813 C CA . SER A 1 105 ? -17.213 -12.561 -15.426 1.00 34.21 125 SER A CA 1
ATOM 814 C C . SER A 1 105 ? -15.839 -12.161 -14.900 1.00 33.85 125 SER A C 1
ATOM 815 O O . SER A 1 105 ? -14.983 -13.032 -14.713 1.00 36.23 125 SER A O 1
ATOM 818 N N . ALA A 1 106 ? -15.612 -10.875 -14.643 1.00 28.90 126 ALA A N 1
ATOM 819 C CA . ALA A 1 106 ? -14.338 -10.420 -14.118 1.00 32.20 126 ALA A CA 1
ATOM 820 C C . ALA A 1 106 ? -14.200 -10.794 -12.643 1.00 28.77 126 ALA A C 1
ATOM 821 O O . ALA A 1 106 ? -15.199 -11.002 -11.950 1.00 30.50 126 ALA A O 1
ATOM 823 N N . PRO A 1 107 ? -12.967 -10.863 -12.138 1.00 27.98 127 PRO A N 1
ATOM 824 C CA . PRO A 1 107 ? -12.747 -11.174 -10.715 1.00 31.92 127 PRO A CA 1
ATOM 825 C C . PRO A 1 107 ? -13.249 -10.053 -9.823 1.00 33.94 127 PRO A C 1
ATOM 826 O O . PRO A 1 107 ? -13.522 -8.939 -10.297 1.00 31.43 127 PRO A O 1
ATOM 830 N N . PRO A 1 108 ? -13.371 -10.299 -8.515 1.00 33.87 128 PRO A N 1
ATOM 831 C CA . PRO A 1 108 ? -13.883 -9.249 -7.620 1.00 34.65 128 PRO A CA 1
ATOM 832 C C . PRO A 1 108 ? -12.907 -8.111 -7.370 1.00 29.54 128 PRO A C 1
ATOM 833 O O . PRO A 1 108 ? -13.354 -7.013 -7.016 1.00 35.66 128 PRO A O 1
ATOM 837 N N . GLU A 1 109 ? -11.603 -8.323 -7.541 1.00 28.04 129 GLU A N 1
ATOM 838 C CA . GLU A 1 109 ? -10.616 -7.294 -7.236 1.00 33.13 129 GLU A CA 1
ATOM 839 C C . GLU A 1 109 ? -10.110 -6.614 -8.500 1.00 31.25 129 GLU A C 1
ATOM 840 O O . GLU A 1 109 ? -10.882 -6.380 -9.434 1.00 33.37 129 GLU A O 1
ATOM 846 N N . GLU A 1 110 ? -8.820 -6.284 -8.529 1.00 28.98 130 GLU A N 1
ATOM 847 C CA . GLU A 1 110 ? -8.196 -5.640 -9.677 1.00 25.85 130 GLU A CA 1
ATOM 848 C C . GLU A 1 110 ? -7.697 -6.700 -10.652 1.00 29.09 130 GLU A C 1
ATOM 849 O O . GLU A 1 110 ? -6.998 -7.639 -10.253 1.00 32.26 130 GLU A O 1
ATOM 855 N N . ASP A 1 111 ? -8.057 -6.548 -11.927 1.00 23.98 131 ASP A N 1
ATOM 856 C CA . ASP A 1 111 ? -7.629 -7.463 -12.983 1.00 27.21 131 ASP A CA 1
ATOM 857 C C . ASP A 1 111 ? -6.983 -6.636 -14.085 1.00 24.33 131 ASP A C 1
ATOM 858 O O . ASP A 1 111 ? -7.678 -5.931 -14.826 1.00 22.08 131 ASP A O 1
ATOM 863 N N . CYS A 1 112 ? -5.660 -6.718 -14.188 1.00 26.12 132 CYS A N 1
ATOM 864 C CA . CYS A 1 112 ? -4.905 -5.951 -15.166 1.00 25.46 132 CYS A CA 1
ATOM 865 C C . CYS A 1 112 ? -4.423 -6.787 -16.338 1.00 25.79 132 CYS A C 1
ATOM 866 O O . CYS A 1 112 ? -3.563 -6.327 -17.094 1.00 29.00 132 CYS A O 1
ATOM 869 N N . THR A 1 113 ? -4.941 -8.001 -16.501 1.00 26.04 133 THR A N 1
ATOM 870 C CA . THR A 1 113 ? -4.566 -8.787 -17.666 1.00 29.45 133 THR A CA 1
ATOM 871 C C . THR A 1 113 ? -5.017 -8.072 -18.933 1.00 27.35 133 THR A C 1
ATOM 872 O O . THR A 1 113 ? -5.948 -7.262 -18.922 1.00 26.48 133 THR A O 1
ATOM 876 N N . SER A 1 114 ? -4.328 -8.356 -20.029 1.00 25.16 134 SER A N 1
ATOM 877 C CA . SER A 1 114 ? -4.627 -7.677 -21.278 1.00 24.10 134 SER A CA 1
ATOM 878 C C . SER A 1 114 ? -5.988 -8.107 -21.812 1.00 22.43 134 SER A C 1
ATOM 879 O O . SER A 1 114 ? -6.395 -9.262 -21.675 1.00 24.40 134 SER A O 1
ATOM 882 N N . VAL A 1 115 ? -6.698 -7.152 -22.393 1.00 21.48 135 VAL A N 1
ATOM 883 C CA . VAL A 1 115 ? -7.928 -7.413 -23.126 1.00 20.74 135 VAL A CA 1
ATOM 884 C C . VAL A 1 115 ? -7.542 -7.608 -24.582 1.00 19.40 135 VAL A C 1
ATOM 885 O O . VAL A 1 115 ? -6.872 -6.757 -25.173 1.00 20.19 135 VAL A O 1
ATOM 889 N N . THR A 1 116 ? -7.945 -8.744 -25.156 1.00 19.67 136 THR A N 1
ATOM 890 C CA . THR A 1 116 ? -7.392 -9.188 -26.429 1.00 22.62 136 THR A CA 1
ATOM 891 C C . THR A 1 116 ? -8.417 -9.287 -27.546 1.00 25.88 136 THR A C 1
ATOM 892 O O . THR A 1 116 ? -8.043 -9.629 -28.675 1.00 24.84 136 THR A O 1
ATOM 896 N N . ASP A 1 117 ? -9.690 -9.005 -27.276 1.00 22.23 137 ASP A N 1
ATOM 897 C CA . ASP A 1 117 ? -10.716 -9.175 -28.290 1.00 24.36 137 ASP A CA 1
ATOM 898 C C . ASP A 1 117 ? -11.948 -8.371 -27.907 1.00 23.60 137 ASP A C 1
ATOM 899 O O . ASP A 1 117 ? -12.185 -8.093 -26.726 1.00 22.25 137 ASP A O 1
ATOM 904 N N . LEU A 1 118 ? -12.719 -7.986 -28.927 1.00 20.96 138 LEU A N 1
ATOM 905 C CA . LEU A 1 118 ? -14.086 -7.513 -28.748 1.00 21.75 138 LEU A CA 1
ATOM 906 C C . LEU A 1 118 ? -14.975 -8.688 -29.126 1.00 18.70 138 LEU A C 1
ATOM 907 O O . LEU A 1 118 ? -15.292 -8.863 -30.311 1.00 21.31 138 LEU A O 1
ATOM 912 N N . PRO A 1 119 ? -15.380 -9.514 -28.163 1.00 20.26 139 PRO A N 1
ATOM 913 C CA . PRO A 1 119 ? -16.032 -10.788 -28.517 1.00 20.50 139 PRO A CA 1
ATOM 914 C C . PRO A 1 119 ? -17.331 -10.649 -29.288 1.00 23.48 139 PRO A C 1
ATOM 915 O O . PRO A 1 119 ? -17.666 -11.545 -30.071 1.00 21.80 139 PRO A O 1
ATOM 919 N N . ASN A 1 120 ? -18.082 -9.568 -29.100 1.00 19.34 140 ASN A N 1
ATOM 920 C CA . ASN A 1 120 ? -19.373 -9.404 -29.754 1.00 17.92 140 ASN A CA 1
ATOM 921 C C . ASN A 1 120 ? -19.353 -8.320 -30.824 1.00 17.88 140 ASN A C 1
ATOM 922 O O . ASN A 1 120 ? -20.392 -7.743 -31.152 1.00 19.89 140 ASN A O 1
ATOM 927 N N . SER A 1 121 ? -18.186 -8.027 -31.392 1.00 16.18 141 SER A N 1
ATOM 928 C CA . SER A 1 121 ? -18.186 -7.228 -32.604 1.00 16.46 141 SER A CA 1
ATOM 929 C C . SER A 1 121 ? -18.822 -8.028 -33.742 1.00 16.90 141 SER A C 1
ATOM 930 O O . SER A 1 121 ? -18.906 -9.260 -33.696 1.00 19.64 141 SER A O 1
ATOM 933 N N . PHE A 1 122 ? -19.278 -7.308 -34.763 1.00 16.27 142 PHE A N 1
ATOM 934 C CA . PHE A 1 122 ? -19.897 -7.956 -35.919 1.00 17.06 142 PHE A CA 1
ATOM 935 C C . PHE A 1 122 ? -19.249 -7.501 -37.218 1.00 19.41 142 PHE A C 1
ATOM 936 O O . PHE A 1 122 ? -18.206 -6.836 -37.199 1.00 19.75 142 PHE A O 1
ATOM 944 N N . ASP A 1 123 ? -19.838 -7.853 -38.357 1.00 19.41 143 ASP A N 1
ATOM 945 C CA . ASP A 1 123 ? -19.183 -7.570 -39.625 1.00 19.86 143 ASP A CA 1
ATOM 946 C C . ASP A 1 123 ? -19.198 -6.084 -39.941 1.00 20.69 143 ASP A C 1
ATOM 947 O O . ASP A 1 123 ? -20.190 -5.389 -39.704 1.00 21.71 143 ASP A O 1
ATOM 952 N N . GLY A 1 124 ? -18.087 -5.597 -40.486 1.00 20.79 144 GLY A N 1
ATOM 953 C CA . GLY A 1 124 ? -17.992 -4.227 -40.922 1.00 20.80 144 GLY A CA 1
ATOM 954 C C . GLY A 1 124 ? -16.598 -3.872 -41.394 1.00 19.65 144 GLY A C 1
ATOM 955 O O . GLY A 1 124 ? -15.677 -4.686 -41.336 1.00 22.55 144 GLY A O 1
ATOM 956 N N . PRO A 1 125 ? -16.415 -2.632 -41.842 1.00 22.80 145 PRO A N 1
ATOM 957 C CA . PRO A 1 125 ? -15.155 -2.227 -42.487 1.00 23.16 145 PRO A CA 1
ATOM 958 C C . PRO A 1 125 ? -14.134 -1.557 -41.573 1.00 23.60 145 PRO A C 1
ATOM 959 O O . PRO A 1 125 ? -13.056 -1.201 -42.063 1.00 26.90 145 PRO A O 1
ATOM 963 N N . VAL A 1 126 ? -14.435 -1.371 -40.289 1.00 21.54 146 VAL A N 1
ATOM 964 C CA . VAL A 1 126 ? -13.584 -0.590 -39.396 1.00 20.65 146 VAL A CA 1
ATOM 965 C C . VAL A 1 126 ? -12.487 -1.468 -38.816 1.00 18.89 146 VAL A C 1
ATOM 966 O O . VAL A 1 126 ? -12.737 -2.582 -38.353 1.00 21.37 146 VAL A O 1
ATOM 970 N N . THR A 1 127 ? -11.258 -0.955 -38.809 1.00 21.17 147 THR A N 1
ATOM 971 C CA . THR A 1 127 ? -10.198 -1.600 -38.048 1.00 18.44 147 THR A CA 1
ATOM 972 C C . THR A 1 127 ? -10.296 -1.099 -36.611 1.00 19.16 147 THR A C 1
ATOM 973 O O . THR A 1 127 ? -10.098 0.091 -36.349 1.00 22.00 147 THR A O 1
ATOM 977 N N . ILE A 1 128 ? -10.623 -1.998 -35.689 1.00 17.32 148 ILE A N 1
ATOM 978 C CA . ILE A 1 128 ? -10.852 -1.661 -34.285 1.00 18.24 148 ILE A CA 1
ATOM 979 C C . ILE A 1 128 ? -9.677 -2.201 -33.488 1.00 18.25 148 ILE A C 1
ATOM 980 O O . ILE A 1 128 ? -9.408 -3.407 -33.510 1.00 18.59 148 ILE A O 1
ATOM 985 N N . THR A 1 129 ? -9.008 -1.322 -32.742 1.00 18.06 149 THR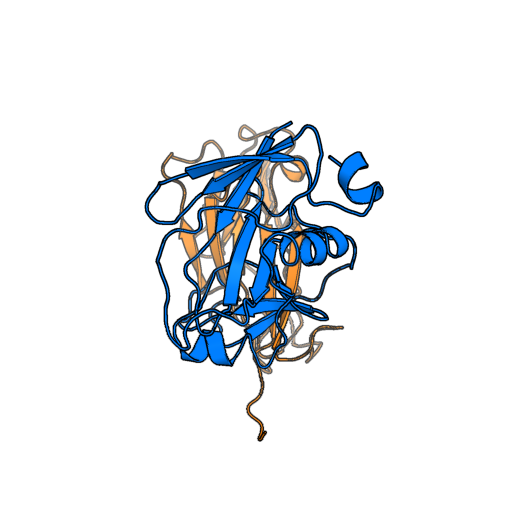 A N 1
ATOM 986 C CA . THR A 1 129 ? -7.798 -1.675 -32.011 1.00 20.75 149 THR A CA 1
ATOM 987 C C . THR A 1 129 ? -8.013 -1.424 -30.527 1.00 17.98 149 THR A C 1
ATOM 988 O O . THR A 1 129 ? -8.364 -0.306 -30.132 1.00 19.97 149 THR A O 1
ATOM 992 N N . ILE A 1 130 ? -7.812 -2.465 -29.721 1.00 16.67 150 ILE A N 1
ATOM 993 C CA . ILE A 1 130 ? -7.829 -2.366 -28.266 1.00 15.19 150 ILE A CA 1
ATOM 994 C C . ILE A 1 130 ? -6.411 -2.072 -27.816 1.00 19.62 150 ILE A C 1
ATOM 995 O O . ILE A 1 130 ? -5.486 -2.821 -28.153 1.00 19.70 150 ILE A O 1
ATOM 1000 N N . VAL A 1 131 ? -6.238 -0.998 -27.050 1.00 18.24 151 VAL A N 1
ATOM 1001 C CA . VAL A 1 131 ? -4.935 -0.581 -26.536 1.00 18.60 151 VAL A CA 1
ATOM 1002 C C . VAL A 1 131 ? -4.918 -0.813 -25.031 1.00 19.82 151 VAL A C 1
ATOM 1003 O O . VAL A 1 131 ? -5.728 -0.232 -24.293 1.00 19.66 151 VAL A O 1
ATOM 1007 N N . ASN A 1 132 ? -3.991 -1.647 -24.573 1.00 20.48 152 ASN A N 1
ATOM 1008 C CA . ASN A 1 132 ? -3.872 -2.012 -23.170 1.00 19.76 152 ASN A CA 1
ATOM 1009 C C . ASN A 1 132 ? -2.851 -1.148 -22.442 1.00 22.68 152 ASN A C 1
ATOM 1010 O O . ASN A 1 132 ? -1.989 -0.511 -23.049 1.00 22.52 152 ASN A O 1
ATOM 1015 N N . ARG A 1 133 ? -2.963 -1.155 -21.110 1.00 23.16 153 ARG A N 1
ATOM 1016 C CA . ARG A 1 133 ? -2.062 -0.360 -20.281 1.00 25.15 153 ARG A CA 1
ATOM 1017 C C . ARG A 1 133 ? -0.607 -0.781 -20.452 1.00 26.26 153 ARG A C 1
ATOM 1018 O O . ARG A 1 133 ? 0.299 0.045 -20.276 1.00 29.96 153 ARG A O 1
ATOM 1020 N N . ASP A 1 134 ? -0.355 -2.047 -20.796 1.00 24.78 154 ASP A N 1
ATOM 1021 C CA . ASP A 1 134 ? 1.021 -2.502 -20.989 1.00 29.40 154 ASP A CA 1
ATOM 1022 C C . ASP A 1 134 ? 1.590 -2.147 -22.359 1.00 25.87 154 ASP A C 1
ATOM 1023 O O . ASP A 1 134 ? 2.741 -2.495 -22.646 1.00 31.85 154 ASP A O 1
ATOM 1028 N N . GLY A 1 135 ? 0.827 -1.467 -23.206 1.00 23.72 155 GLY A N 1
ATOM 1029 C CA . GLY A 1 135 ? 1.288 -1.105 -24.524 1.00 24.99 155 GLY A CA 1
ATOM 1030 C C . GLY A 1 135 ? 0.920 -2.072 -25.631 1.00 22.70 155 GLY A C 1
ATOM 1031 O O . GLY A 1 135 ? 1.048 -1.709 -26.807 1.00 26.02 155 GLY A O 1
ATOM 1032 N N A THR A 1 136 ? 0.472 -3.282 -25.305 0.50 22.33 156 THR A N 1
ATOM 1033 N N B THR A 1 136 ? 0.472 -3.282 -25.305 0.50 22.33 156 THR A N 1
ATOM 1034 C CA A THR A 1 136 ? 0.065 -4.212 -26.350 0.50 21.22 156 THR A CA 1
ATOM 1035 C CA B THR A 1 136 ? 0.065 -4.212 -26.350 0.50 21.22 156 THR A CA 1
ATOM 1036 C C A THR A 1 136 ? -1.259 -3.769 -26.962 0.50 21.35 156 THR A C 1
ATOM 1037 C C B THR A 1 136 ? -1.259 -3.769 -26.962 0.50 21.35 156 THR A C 1
ATOM 1038 O O A THR A 1 136 ? -2.125 -3.206 -26.284 0.50 21.07 156 THR A O 1
ATOM 1039 O O B THR A 1 136 ? -2.125 -3.206 -26.284 0.50 21.07 156 THR A O 1
ATOM 1046 N N . ARG A 1 137 ? -1.404 -4.021 -28.263 1.00 17.51 157 ARG A N 1
ATOM 1047 C CA . ARG A 1 137 ? -2.592 -3.631 -29.014 1.00 16.85 157 ARG A CA 1
ATOM 1048 C C . ARG A 1 137 ? -3.122 -4.831 -29.785 1.00 19.26 157 ARG A C 1
ATOM 1049 O O . ARG A 1 137 ? -2.343 -5.634 -30.311 1.00 20.32 157 ARG A O 1
ATOM 1057 N N . TYR A 1 138 ? -4.450 -4.951 -29.846 1.00 17.69 158 TYR A N 1
ATOM 1058 C CA . TYR A 1 138 ? -5.117 -6.065 -30.516 1.00 17.76 158 TYR A CA 1
ATOM 1059 C C . TYR A 1 138 ? -6.139 -5.511 -31.494 1.00 19.99 158 TYR A C 1
ATOM 1060 O O . TYR A 1 138 ? -7.066 -4.798 -31.087 1.00 18.40 158 TYR A O 1
ATOM 1069 N N . SER A 1 139 ? -5.983 -5.850 -32.776 1.00 18.25 159 SER A N 1
ATOM 1070 C CA . SER A 1 139 ? -6.770 -5.265 -33.851 1.00 19.02 159 SER A CA 1
ATOM 1071 C C . SER A 1 139 ? -7.600 -6.327 -34.562 1.00 20.13 159 SER A C 1
ATOM 1072 O O . SER A 1 139 ? -7.178 -7.481 -34.708 1.00 21.39 159 SER A O 1
ATOM 1075 N N . LYS A 1 140 ? -8.788 -5.914 -35.003 1.00 19.21 160 LYS A N 1
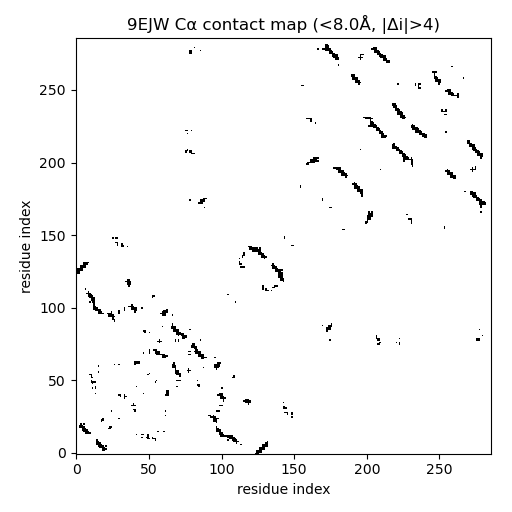ATOM 1076 C CA . LYS A 1 140 ? -9.660 -6.753 -35.819 1.00 22.55 160 LYS A CA 1
ATOM 1077 C C . LYS A 1 140 ? -10.498 -5.840 -36.698 1.00 22.35 160 LYS A C 1
ATOM 1078 O O . LYS A 1 140 ? -10.648 -4.647 -36.421 1.00 22.62 160 LYS A O 1
ATOM 1084 N N . LYS A 1 141 ? -11.034 -6.400 -37.781 1.00 20.26 161 LYS A N 1
ATOM 1085 C CA . LYS A 1 141 ? -11.911 -5.656 -38.671 1.00 19.47 161 LYS A CA 1
ATOM 1086 C C . LYS A 1 141 ? -13.352 -6.000 -38.327 1.00 20.61 161 LYS A C 1
ATOM 1087 O O . LYS A 1 141 ? -13.693 -7.177 -38.166 1.00 24.57 161 LYS A O 1
ATOM 1093 N N . GLY A 1 142 ? -14.187 -4.979 -38.198 1.00 18.23 162 GLY A N 1
ATOM 1094 C CA . GLY A 1 142 ? -15.590 -5.238 -37.917 1.00 21.09 162 GLY A CA 1
ATOM 1095 C C . GLY A 1 142 ? -16.350 -3.965 -37.624 1.00 18.07 162 GLY A C 1
ATOM 1096 O O . GLY A 1 142 ? -16.049 -2.899 -38.174 1.00 20.46 162 GLY A O 1
ATOM 1097 N N . GLU A 1 143 ? -17.355 -4.102 -36.761 1.00 17.87 163 GLU A N 1
ATOM 1098 C CA . GLU A 1 143 ? -18.205 -2.989 -36.356 1.00 18.65 163 GLU A CA 1
ATOM 1099 C C . GLU A 1 143 ? -18.831 -3.347 -35.017 1.00 16.15 163 GLU A C 1
ATOM 1100 O O . GLU A 1 143 ? -18.960 -4.525 -34.676 1.00 17.65 163 GLU A O 1
ATOM 1106 N N . TYR A 1 144 ? -19.187 -2.316 -34.231 1.00 16.61 164 TYR A N 1
ATOM 1107 C CA . TYR A 1 144 ? -19.961 -2.527 -33.017 1.00 16.99 164 TYR A CA 1
ATOM 1108 C C . TYR A 1 144 ? -21.120 -1.553 -32.863 1.00 15.88 164 TYR A C 1
ATOM 1109 O O . TYR A 1 144 ? -21.955 -1.759 -31.974 1.00 17.17 164 TYR A O 1
ATOM 1118 N N . ARG A 1 145 ? -21.188 -0.504 -33.678 1.00 18.10 165 ARG A N 1
ATOM 1119 C CA . ARG A 1 145 ? -22.234 0.503 -33.557 1.00 17.74 165 ARG A CA 1
ATOM 1120 C C . ARG A 1 145 ? -23.499 0.000 -34.237 1.00 19.15 165 ARG A C 1
ATOM 1121 O O . ARG A 1 145 ? -23.469 -0.359 -35.420 1.00 19.87 165 ARG A O 1
ATOM 1129 N N . THR A 1 146 ? -24.607 -0.027 -33.492 1.00 19.50 166 THR A N 1
ATOM 1130 C CA . THR A 1 146 ? -25.899 -0.447 -34.028 1.00 20.15 166 THR A CA 1
ATOM 1131 C C . THR A 1 146 ? -26.794 0.720 -34.420 1.00 24.15 166 THR A C 1
ATOM 1132 O O . THR A 1 146 ? -27.857 0.492 -35.009 1.00 24.73 166 THR A O 1
ATOM 1136 N N . HIS A 1 147 ? -26.403 1.953 -34.114 1.00 21.13 167 HIS A N 1
ATOM 1137 C CA . HIS A 1 147 ? -27.174 3.138 -34.475 1.00 22.16 167 HIS A CA 1
ATOM 1138 C C . HIS A 1 147 ? -26.514 3.805 -35.668 1.00 24.94 167 HIS A C 1
ATOM 1139 O O . HIS A 1 147 ? -25.370 4.262 -35.575 1.00 25.36 167 HIS A O 1
ATOM 1146 N N . GLN A 1 148 ? -27.240 3.864 -36.788 1.00 27.50 168 GLN A N 1
ATOM 1147 C CA . GLN A 1 148 ? -26.688 4.480 -37.988 1.00 25.12 168 GLN A CA 1
ATOM 1148 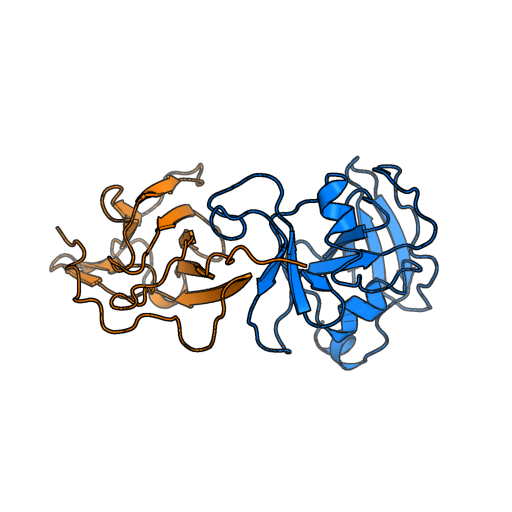C C . GLN A 1 148 ? -26.275 5.928 -37.745 1.00 25.11 168 GLN A C 1
ATOM 1149 O O . GLN A 1 148 ? -25.318 6.407 -38.362 1.00 31.02 168 GLN A O 1
ATOM 1155 N N . GLU A 1 149 ? -26.969 6.635 -36.845 1.00 27.32 169 GLU A N 1
ATOM 1156 C CA . GLU A 1 149 ? -26.601 8.017 -36.544 1.00 29.46 169 GLU A CA 1
ATOM 1157 C C . GLU A 1 149 ? -25.174 8.111 -36.020 1.00 30.33 169 GLU A C 1
ATOM 1158 O O . GLU A 1 149 ? -24.445 9.052 -36.354 1.00 30.92 169 GLU A O 1
ATOM 1160 N N . ASP A 1 150 ? -24.758 7.145 -35.196 1.00 26.43 170 ASP A N 1
ATOM 1161 C CA . ASP A 1 150 ? -23.386 7.149 -34.694 1.00 25.45 170 ASP A CA 1
ATOM 1162 C C . ASP A 1 150 ? -22.385 6.885 -35.814 1.00 28.09 170 ASP A C 1
ATOM 1163 O O . ASP A 1 150 ? -21.311 7.495 -35.851 1.00 29.77 170 ASP A O 1
ATOM 1168 N N . ILE A 1 151 ? -22.723 5.986 -36.743 1.00 26.41 171 ILE A N 1
ATOM 1169 C CA . ILE A 1 151 ? -21.831 5.714 -37.866 1.00 26.24 171 ILE A CA 1
ATOM 1170 C C . ILE A 1 151 ? -21.732 6.927 -38.786 1.00 32.58 171 ILE A C 1
ATOM 1171 O O . ILE A 1 151 ? -20.639 7.295 -39.233 1.00 34.32 171 ILE A O 1
ATOM 1176 N N . ASP A 1 152 ? -22.866 7.575 -39.072 1.00 32.50 172 ASP A N 1
ATOM 1177 C CA . ASP A 1 152 ? -22.866 8.707 -39.994 1.00 34.89 172 ASP A CA 1
ATOM 1178 C C . ASP A 1 152 ? -22.144 9.912 -39.403 1.00 38.63 172 ASP A C 1
ATOM 1179 O O . ASP A 1 152 ? -21.474 10.657 -40.128 1.00 43.87 172 ASP A O 1
ATOM 1184 N N . ALA A 1 153 ? -22.260 10.118 -38.090 1.00 38.51 173 ALA A N 1
ATOM 1185 C CA . ALA A 1 153 ? -21.590 11.241 -37.444 1.00 43.49 173 ALA A CA 1
ATOM 1186 C C . ALA A 1 153 ? -20.071 11.111 -37.453 1.00 46.41 173 ALA A C 1
ATOM 1187 O O . ALA A 1 153 ? -19.388 12.046 -37.021 1.00 54.07 173 ALA A O 1
ATOM 1189 N N . SER A 1 154 ? -19.540 9.987 -37.933 1.00 47.19 174 SER A N 1
ATOM 1190 C CA . SER A 1 154 ? -18.101 9.720 -37.984 1.00 48.11 174 SER A CA 1
ATOM 1191 C C . SER A 1 154 ? -17.474 9.649 -36.595 1.00 51.78 174 SER A C 1
ATOM 1192 O O . SER A 1 154 ? -16.939 8.612 -36.203 1.00 51.43 174 SER A O 1
ATOM 1194 N N . ALA B 2 6 ? -3.580 46.978 -11.423 1.00 32.29 31 ALA B N 1
ATOM 1195 C CA . ALA B 2 6 ? -3.704 45.647 -12.018 1.00 29.83 31 ALA B CA 1
ATOM 1196 C C . ALA B 2 6 ? -5.078 45.050 -11.737 1.00 23.65 31 ALA B C 1
ATOM 1197 O O . ALA B 2 6 ? -5.586 45.160 -10.625 1.00 26.21 31 ALA B O 1
ATOM 1199 N N . PRO B 2 7 ? -5.679 44.431 -12.751 1.00 19.94 32 PRO B N 1
ATOM 1200 C CA . PRO B 2 7 ? -7.035 43.898 -12.584 1.00 20.16 32 PRO B CA 1
ATOM 1201 C C . PRO B 2 7 ? -7.066 42.788 -11.552 1.00 19.23 32 PRO B C 1
ATOM 1202 O O . PRO B 2 7 ? -6.175 41.938 -11.494 1.00 19.02 32 PRO B O 1
ATOM 1206 N N . ALA B 2 8 ? -8.126 42.799 -10.751 1.00 19.64 33 ALA B N 1
ATOM 1207 C CA . ALA B 2 8 ? -8.335 41.817 -9.697 1.00 20.14 33 ALA B CA 1
ATOM 1208 C C . ALA B 2 8 ? -9.821 41.798 -9.400 1.00 24.93 33 ALA B C 1
ATOM 1209 O O . ALA B 2 8 ? -10.498 42.813 -9.600 1.00 25.73 33 ALA B O 1
ATOM 1211 N N . PRO B 2 9 ? -10.360 40.677 -8.929 1.00 18.68 34 PRO B N 1
ATOM 1212 C CA . PRO B 2 9 ? -11.812 40.600 -8.713 1.00 20.89 34 PRO B CA 1
ATOM 1213 C C . PRO B 2 9 ? -12.276 41.482 -7.563 1.00 22.45 34 PRO B C 1
ATOM 1214 O O . PRO B 2 9 ? -11.621 41.588 -6.526 1.00 23.32 34 PRO B O 1
ATOM 1218 N N . LYS B 2 10 ? -13.426 42.122 -7.759 1.00 30.13 35 LYS B N 1
ATOM 1219 C CA . LYS B 2 10 ? -14.135 42.789 -6.677 1.00 31.45 35 LYS B CA 1
ATOM 1220 C C . LYS B 2 10 ? -15.181 41.813 -6.162 1.00 30.98 35 LYS B C 1
ATOM 1221 O O . LYS B 2 10 ? -16.036 41.354 -6.927 1.00 38.35 35 LYS B O 1
ATOM 1223 N N . THR B 2 11 ? -15.100 41.490 -4.879 1.00 31.65 36 THR B N 1
ATOM 1224 C CA . THR B 2 11 ? -15.975 40.482 -4.301 1.00 29.44 36 THR B CA 1
ATOM 1225 C C . THR B 2 11 ? -17.403 41.003 -4.247 1.00 32.64 36 THR B C 1
ATOM 1226 O O . THR B 2 11 ? -17.659 42.093 -3.725 1.00 33.88 36 THR B O 1
ATOM 1230 N N . ASN B 2 12 ? -18.327 40.235 -4.811 1.00 23.85 37 ASN B N 1
ATOM 1231 C CA . ASN B 2 12 ? -19.730 40.593 -4.770 1.00 23.76 37 ASN B CA 1
ATOM 1232 C C . ASN B 2 12 ? -20.355 40.114 -3.466 1.00 22.76 37 ASN B C 1
ATOM 1233 O O . ASN B 2 12 ? -19.840 39.222 -2.783 1.00 22.96 37 ASN B O 1
ATOM 1238 N N . ASN B 2 13 ? -21.483 40.726 -3.121 1.00 22.77 38 ASN B N 1
ATOM 1239 C CA . ASN B 2 13 ? -22.304 40.191 -2.048 1.00 21.57 38 ASN B CA 1
ATOM 1240 C C . ASN B 2 13 ? -22.846 38.831 -2.462 1.00 23.03 38 ASN B C 1
ATOM 1241 O O . ASN B 2 13 ? -23.176 38.602 -3.628 1.00 23.79 38 ASN B O 1
ATOM 1246 N N . CYS B 2 14 ? -22.948 37.928 -1.496 1.00 18.54 39 CYS B N 1
ATOM 1247 C CA . CYS B 2 14 ? -23.663 36.680 -1.719 1.00 18.37 39 CYS B CA 1
ATOM 1248 C C . CYS B 2 14 ? -25.116 36.977 -2.055 1.00 21.44 39 CYS B C 1
ATOM 1249 O O . CYS B 2 14 ? -25.854 37.513 -1.224 1.00 24.17 39 CYS B O 1
ATOM 1252 N N . THR B 2 15 ? -25.527 36.629 -3.273 1.00 21.64 40 THR B N 1
ATOM 1253 C CA . THR B 2 15 ? -26.879 36.838 -3.781 1.00 23.59 40 THR B CA 1
ATOM 1254 C C . THR B 2 15 ? -27.690 35.554 -3.822 1.00 25.23 40 THR B C 1
ATOM 1255 O O . THR B 2 15 ? -28.883 35.555 -3.500 1.00 25.85 40 THR B O 1
ATOM 1259 N N . LYS B 2 16 ? -27.056 34.454 -4.200 1.00 20.12 41 LYS B N 1
ATOM 1260 C CA . LYS B 2 16 ? -27.686 33.151 -4.311 1.00 18.08 41 LYS B CA 1
ATOM 1261 C C . LYS B 2 16 ? -26.924 32.173 -3.432 1.00 17.45 41 LYS B C 1
ATOM 1262 O O . LYS B 2 16 ? -25.716 32.324 -3.220 1.00 19.03 41 LYS B O 1
ATOM 1268 N N . PHE B 2 17 ? -27.636 31.169 -2.920 1.00 16.09 42 PHE B N 1
ATOM 1269 C CA . PHE B 2 17 ? -27.062 30.217 -1.977 1.00 14.55 42 PHE B CA 1
ATOM 1270 C C . PHE B 2 17 ? -27.168 28.791 -2.473 1.00 16.89 42 PHE B C 1
ATOM 1271 O O . PHE B 2 17 ? -26.955 27.848 -1.699 1.00 18.27 42 PHE B O 1
ATOM 1279 N N . SER B 2 18 ? -27.469 28.632 -3.754 1.00 16.75 43 SER B N 1
ATOM 1280 C CA . SER B 2 18 ? -27.422 27.357 -4.441 1.00 17.99 43 SER B CA 1
ATOM 1281 C C . SER B 2 18 ? -27.090 27.664 -5.889 1.00 16.40 43 SER B C 1
ATOM 1282 O O . SER B 2 18 ? -27.272 28.788 -6.368 1.00 17.16 43 SER B O 1
ATOM 1285 N N . TYR B 2 19 ? -26.583 26.656 -6.584 1.00 16.63 44 TYR B N 1
ATOM 1286 C CA . TYR B 2 19 ? -26.214 26.821 -7.975 1.00 16.13 44 TYR B CA 1
ATOM 1287 C C . TYR B 2 19 ? -27.381 26.350 -8.825 1.00 16.34 44 TYR B C 1
ATOM 1288 O O . TYR B 2 19 ? -27.774 25.181 -8.717 1.00 17.33 44 TYR B O 1
ATOM 1297 N N . PRO B 2 20 ? -27.965 27.207 -9.665 1.00 18.79 45 PRO B N 1
ATOM 1298 C CA . PRO B 2 20 ? -29.192 26.816 -10.385 1.00 20.38 45 PRO B CA 1
ATOM 1299 C C . PRO B 2 20 ? -29.001 25.556 -11.217 1.00 20.05 45 PRO B C 1
ATOM 1300 O O . PRO B 2 20 ? -28.118 25.482 -12.072 1.00 22.13 45 PRO B O 1
ATOM 1304 N N . GLY B 2 21 ? -29.824 24.550 -10.933 1.00 20.82 46 GLY B N 1
ATOM 1305 C CA . GLY B 2 21 ? -29.834 23.326 -11.710 1.00 21.58 46 GLY B CA 1
ATOM 1306 C C . GLY B 2 21 ? -28.743 22.323 -11.402 1.00 22.06 46 GLY B C 1
ATOM 1307 O O . GLY B 2 21 ? -28.652 21.307 -12.101 1.00 24.72 46 GLY B O 1
ATOM 1308 N N . VAL B 2 22 ? -27.912 22.554 -10.388 1.00 19.69 47 VAL B N 1
ATOM 1309 C CA . VAL B 2 22 ? -26.827 21.632 -10.055 1.00 17.01 47 VAL B CA 1
ATOM 1310 C C . VAL B 2 22 ? -26.860 21.355 -8.555 1.00 17.42 47 VAL B C 1
ATOM 1311 O O . VAL B 2 22 ? -26.608 22.260 -7.748 1.00 19.34 47 VAL B O 1
ATOM 1315 N N . SER B 2 23 ? -27.150 20.100 -8.180 1.00 15.49 48 SER B N 1
ATOM 1316 C CA . SER B 2 23 ? -27.317 19.641 -6.807 1.00 16.17 48 SER B CA 1
ATOM 1317 C C . SER B 2 23 ? -25.996 19.153 -6.214 1.00 15.49 48 SER B C 1
ATOM 1318 O O . SER B 2 23 ? -25.040 18.857 -6.939 1.00 15.54 48 SER B O 1
ATOM 1321 N N . PRO B 2 24 ? -25.914 19.041 -4.889 1.00 13.75 49 PRO B N 1
ATOM 1322 C CA . PRO B 2 24 ? -24.742 18.413 -4.267 1.00 14.76 49 PRO B CA 1
ATOM 1323 C C . PRO B 2 24 ? -24.495 17.033 -4.864 1.00 14.73 49 PRO B C 1
ATOM 1324 O O . PRO B 2 24 ? -25.431 16.267 -5.116 1.00 15.64 49 PRO B O 1
ATOM 1328 N N . GLY B 2 25 ? -23.217 16.724 -5.114 1.00 12.40 50 GLY B N 1
ATOM 1329 C CA . GLY B 2 25 ? -22.832 15.489 -5.780 1.00 13.50 50 GLY B CA 1
ATOM 1330 C C . GLY B 2 25 ? -22.763 15.592 -7.284 1.00 13.04 50 GLY B C 1
ATOM 1331 O O . GLY B 2 25 ? -22.484 14.581 -7.950 1.00 15.05 50 GLY B O 1
ATOM 1332 N N . TYR B 2 26 ? -23.027 16.770 -7.846 1.00 13.39 51 TYR B N 1
ATOM 1333 C CA . TYR B 2 26 ? -23.037 16.977 -9.283 1.00 13.61 51 TYR B CA 1
ATOM 1334 C C . TYR B 2 26 ? -22.052 18.073 -9.662 1.00 13.82 51 TYR B C 1
ATOM 1335 O O . TYR B 2 26 ? -21.742 18.962 -8.860 1.00 13.71 51 TYR B O 1
ATOM 1344 N N . CYS B 2 27 ? -21.581 18.009 -10.902 1.00 13.32 52 CYS B N 1
ATOM 1345 C CA . CYS B 2 27 ? -20.725 19.028 -11.487 1.00 13.73 52 CYS B CA 1
ATOM 1346 C C . CYS B 2 27 ? -21.338 19.529 -12.785 1.00 13.00 52 CYS B C 1
ATOM 1347 O O . CYS B 2 27 ? -22.182 18.866 -13.401 1.00 13.65 52 CYS B O 1
ATOM 1350 N N . THR B 2 28 ? -20.877 20.694 -13.229 1.00 13.90 53 THR B N 1
ATOM 1351 C CA . THR B 2 28 ? -21.210 21.178 -14.562 1.00 13.35 53 THR B CA 1
ATOM 1352 C C . THR B 2 28 ? -20.009 21.915 -15.133 1.00 15.56 53 THR B C 1
ATOM 1353 O O . THR B 2 28 ? -19.186 22.451 -14.386 1.00 15.00 53 THR B O 1
ATOM 1357 N N . GLU B 2 29 ? -19.888 21.910 -16.463 1.00 16.67 54 GLU B N 1
ATOM 1358 C CA . GLU B 2 29 ? -18.745 22.492 -17.143 1.00 16.42 54 GLU B CA 1
ATOM 1359 C C . GLU B 2 29 ? -19.196 23.565 -18.124 1.00 21.77 54 GLU B C 1
ATOM 1360 O O . GLU B 2 29 ? -20.262 23.460 -18.745 1.00 23.94 54 GLU B O 1
ATOM 1366 N N . ARG B 2 30 ? -18.360 24.589 -18.271 1.00 19.20 55 ARG B N 1
ATOM 1367 C CA . ARG B 2 30 ? -18.582 25.665 -19.226 1.00 20.88 55 ARG B CA 1
ATOM 1368 C C . ARG B 2 30 ? -17.259 25.982 -19.900 1.00 22.72 55 ARG B C 1
ATOM 1369 O O . ARG B 2 30 ? -16.210 25.969 -19.253 1.00 19.67 55 ARG B O 1
ATOM 1371 N N . ARG B 2 31 ? -17.301 26.259 -21.199 1.00 19.69 56 ARG B N 1
ATOM 1372 C CA . ARG B 2 31 ? -16.103 26.636 -21.952 1.00 17.04 56 ARG B CA 1
ATOM 1373 C C . ARG B 2 31 ? -16.323 28.043 -22.494 1.00 20.53 56 ARG B C 1
ATOM 1374 O O . ARG B 2 31 ? -17.069 28.232 -23.464 1.00 22.80 56 ARG B O 1
ATOM 1382 N N . ASP B 2 32 ? -15.672 29.025 -21.880 1.00 17.40 57 ASP B N 1
ATOM 1383 C CA . ASP B 2 32 ? -15.886 30.429 -22.231 1.00 18.36 57 ASP B CA 1
ATOM 1384 C C . ASP B 2 32 ? -14.806 31.243 -21.525 1.00 16.72 57 ASP B C 1
ATOM 1385 O O . ASP B 2 32 ? -13.968 30.700 -20.797 1.00 15.62 57 ASP B O 1
ATOM 1390 N N . MET B 2 33 ? -14.808 32.550 -21.770 1.00 17.50 58 MET B N 1
ATOM 1391 C CA . MET B 2 33 ? -13.972 33.461 -20.999 1.00 16.33 58 MET B CA 1
ATOM 1392 C C . MET B 2 33 ? -14.568 34.857 -21.087 1.00 18.57 58 MET B C 1
ATOM 1393 O O . MET B 2 33 ? -15.338 35.166 -22.004 1.00 22.80 58 MET B O 1
ATOM 1398 N N . LYS B 2 34 ? -14.233 35.682 -20.105 1.00 15.58 59 LYS B N 1
ATOM 1399 C CA . LYS B 2 34 ? -14.755 37.037 -19.978 1.00 15.80 59 LYS B CA 1
ATOM 1400 C C . LYS B 2 34 ? -13.614 38.033 -20.126 1.00 17.21 59 LYS B C 1
ATOM 1401 O O . LYS B 2 34 ? -12.557 37.867 -19.508 1.00 15.03 59 LYS B O 1
ATOM 1407 N N . LEU B 2 35 ? -13.829 39.077 -20.932 1.00 15.86 60 LEU B N 1
ATOM 1408 C CA . LEU B 2 35 ? -12.849 40.154 -21.044 1.00 14.67 60 LEU B CA 1
ATOM 1409 C C . LEU B 2 35 ? -12.951 41.047 -19.814 1.00 14.07 60 LEU B C 1
ATOM 1410 O O . LEU B 2 35 ? -13.945 41.760 -19.631 1.00 17.30 60 LEU B O 1
ATOM 1415 N N . ILE B 2 36 ? -11.932 40.996 -18.952 1.00 14.02 61 ILE B N 1
ATOM 1416 C CA . ILE B 2 36 ? -11.928 41.793 -17.730 1.00 14.66 61 ILE B CA 1
ATOM 1417 C C . ILE B 2 36 ? -11.555 43.239 -18.022 1.00 16.34 61 ILE B C 1
ATOM 1418 O O . ILE B 2 36 ? -12.211 44.177 -17.552 1.00 16.67 61 ILE B O 1
ATOM 1423 N N . THR B 2 37 ? -10.474 43.442 -18.772 1.00 16.01 62 THR B N 1
ATOM 1424 C CA . THR B 2 37 ? -10.071 44.789 -19.135 1.00 17.06 62 THR B CA 1
ATOM 1425 C C . THR B 2 37 ? -9.268 44.736 -20.423 1.00 16.45 62 THR B C 1
ATOM 1426 O O . THR B 2 37 ? -8.790 43.683 -20.854 1.00 16.40 62 THR B O 1
ATOM 1430 N N . LYS B 2 38 ? -9.161 45.897 -21.055 1.00 16.55 63 LYS B N 1
ATOM 1431 C CA . LYS B 2 38 ? -8.256 46.094 -22.174 1.00 18.17 63 LYS B CA 1
ATOM 1432 C C . LYS B 2 38 ? -7.478 47.369 -21.910 1.00 15.80 63 LYS B C 1
ATOM 1433 O O . LYS B 2 38 ? -8.042 48.351 -21.429 1.00 18.15 63 LYS B O 1
ATOM 1439 N N . PHE B 2 39 ? -6.173 47.325 -22.165 1.00 16.14 64 PHE B N 1
ATOM 1440 C CA . PHE B 2 39 ? -5.302 48.461 -21.908 1.00 17.95 64 PHE B CA 1
ATOM 1441 C C . PHE B 2 39 ? -5.100 49.278 -23.179 1.00 17.85 64 PHE B C 1
ATOM 1442 O O . PHE B 2 39 ? -5.314 48.800 -24.293 1.00 17.68 64 PHE B O 1
ATOM 1450 N N . LYS B 2 40 ? -4.631 50.515 -22.980 1.00 19.87 65 LYS B N 1
ATOM 1451 C CA . LYS B 2 40 ? -4.335 51.406 -24.099 1.00 20.86 65 LYS B CA 1
ATOM 1452 C C . LYS B 2 40 ? -3.307 50.809 -25.057 1.00 19.14 65 LYS B C 1
ATOM 1453 O O . LYS B 2 40 ? -3.291 51.157 -26.244 1.00 20.75 65 LYS B O 1
ATOM 1455 N N . ASN B 2 41 ? -2.441 49.912 -24.577 1.00 19.00 66 ASN B N 1
ATOM 1456 C CA . ASN B 2 41 ? -1.444 49.302 -25.452 1.00 18.89 66 ASN B CA 1
ATOM 1457 C C . ASN B 2 41 ? -1.991 48.175 -26.317 1.00 17.01 66 ASN B C 1
ATOM 1458 O O . ASN B 2 41 ? -1.245 47.618 -27.127 1.00 17.28 66 ASN B O 1
ATOM 1463 N N . GLY B 2 42 ? -3.267 47.804 -26.163 1.00 16.58 67 GLY B N 1
ATOM 1464 C CA . GLY B 2 42 ? -3.849 46.738 -26.947 1.00 17.92 67 GLY B CA 1
ATOM 1465 C C . GLY B 2 42 ? -3.912 45.390 -26.253 1.00 14.51 67 GLY B C 1
ATOM 1466 O O . GLY B 2 42 ? -4.594 44.489 -26.754 1.00 18.19 67 GLY B O 1
ATOM 1467 N N . THR B 2 43 ? -3.210 45.229 -25.136 1.00 16.94 68 THR B N 1
ATOM 1468 C CA . THR B 2 43 ? -3.257 43.973 -24.392 1.00 17.69 68 THR B CA 1
ATOM 1469 C C . THR B 2 43 ? -4.640 43.780 -23.765 1.00 15.76 68 THR B C 1
ATOM 1470 O O . THR B 2 43 ? -5.241 44.724 -23.243 1.00 17.15 68 THR B O 1
ATOM 1474 N N . LYS B 2 44 ? -5.144 42.548 -23.843 1.00 14.85 69 LYS B N 1
ATOM 1475 C CA . LYS B 2 44 ? -6.424 42.147 -23.265 1.00 15.87 69 LYS B CA 1
ATOM 1476 C C . LYS B 2 44 ? -6.189 41.202 -22.090 1.00 15.98 69 LYS B C 1
ATOM 1477 O O . LYS B 2 44 ? -5.236 40.416 -22.082 1.00 16.21 69 LYS B O 1
ATOM 1483 N N . VAL B 2 45 ? -7.072 41.276 -21.096 1.00 14.77 70 VAL B N 1
ATOM 1484 C CA . VAL B 2 45 ? -6.995 40.438 -19.892 1.00 13.54 70 VAL B CA 1
ATOM 1485 C C . VAL B 2 45 ? -8.311 39.681 -19.786 1.00 14.59 70 VAL B C 1
ATOM 1486 O O . VAL B 2 45 ? -9.382 40.304 -19.758 1.00 15.29 70 VAL B O 1
ATOM 1490 N N . PHE B 2 46 ? -8.237 38.350 -19.720 1.00 14.87 71 PHE B N 1
ATOM 1491 C CA . PHE B 2 46 ? -9.416 37.491 -19.696 1.00 12.57 71 PHE B CA 1
ATOM 1492 C C . PHE B 2 46 ? -9.469 36.660 -18.424 1.00 14.56 71 PHE B C 1
ATOM 1493 O O . PHE B 2 46 ? -8.436 36.342 -17.826 1.00 15.03 71 PHE B O 1
ATOM 1501 N N . SER B 2 47 ? -10.691 36.287 -18.033 1.00 13.31 72 SER B N 1
ATOM 1502 C CA A SER B 2 47 ? -10.926 35.460 -16.855 0.52 13.86 72 SER B CA 1
ATOM 1503 C CA B SER B 2 47 ? -10.898 35.441 -16.866 0.48 13.86 72 SER B CA 1
ATOM 1504 C C . SER B 2 47 ? -11.775 34.250 -17.220 1.00 14.13 72 SER B C 1
ATOM 1505 O O . SER B 2 47 ? -12.567 34.275 -18.170 1.00 14.29 72 SER B O 1
ATOM 1510 N N . CYS B 2 48 ? -11.637 33.194 -16.415 1.00 14.50 73 CYS B N 1
ATOM 1511 C CA . CYS B 2 48 ? -12.584 32.100 -16.481 1.00 13.28 73 CYS B CA 1
ATOM 1512 C C . CYS B 2 48 ? -13.979 32.643 -16.172 1.00 13.39 73 CYS B C 1
ATOM 1513 O O . CYS B 2 48 ? -14.122 33.636 -15.454 1.00 14.29 73 CYS B O 1
ATOM 1516 N N . PRO B 2 49 ? -15.036 32.003 -16.711 1.00 14.59 74 PRO B N 1
ATOM 1517 C CA . PRO B 2 49 ? -16.408 32.555 -16.658 1.00 16.17 74 PRO B CA 1
ATOM 1518 C C . PRO B 2 49 ? -17.140 32.247 -15.351 1.00 17.28 74 PRO B C 1
ATOM 1519 O O . PRO B 2 49 ? -18.213 31.626 -15.331 1.00 18.28 74 PRO B O 1
ATOM 1523 N N . LEU B 2 50 ? -16.583 32.725 -14.248 1.00 15.18 75 LEU B N 1
ATOM 1524 C CA . LEU B 2 50 ? -17.152 32.460 -12.927 1.00 14.51 75 LEU B CA 1
ATOM 1525 C C . LEU B 2 50 ? -18.487 33.170 -12.745 1.00 16.66 75 LEU B C 1
ATOM 1526 O O . LEU B 2 50 ? -18.675 34.305 -13.201 1.00 17.98 75 LEU B O 1
ATOM 1531 N N . LEU B 2 51 ? -19.411 32.506 -12.045 1.00 16.05 76 LEU B N 1
ATOM 1532 C CA . LEU B 2 51 ? -20.617 33.158 -11.546 1.00 16.11 76 LEU B CA 1
ATOM 1533 C C . LEU B 2 51 ? -20.296 33.688 -10.155 1.00 16.39 76 LEU B C 1
ATOM 1534 O O . LEU B 2 51 ? -20.164 32.915 -9.201 1.00 16.99 76 LEU B O 1
ATOM 1539 N N . THR B 2 52 ? -20.134 35.003 -10.050 1.00 17.67 77 THR B N 1
ATOM 1540 C CA . THR B 2 52 ? -19.401 35.607 -8.949 1.00 17.99 77 THR B CA 1
ATOM 1541 C C . THR B 2 52 ? -20.268 35.983 -7.756 1.00 19.46 77 THR B C 1
ATOM 1542 O O . THR B 2 52 ? -19.750 36.581 -6.805 1.00 20.43 77 THR B O 1
ATOM 1546 N N . ASP B 2 53 ? -21.563 35.662 -7.772 1.00 16.93 78 ASP B N 1
ATOM 1547 C CA . ASP B 2 53 ? -22.438 36.016 -6.658 1.00 17.63 78 ASP B CA 1
ATOM 1548 C C . ASP B 2 53 ? -23.121 34.807 -6.029 1.00 18.23 78 ASP B C 1
ATOM 1549 O O . ASP B 2 53 ? -24.088 34.966 -5.273 1.00 18.27 78 ASP B O 1
ATOM 1554 N N . ILE B 2 54 ? -22.627 33.604 -6.305 1.00 15.81 79 ILE B N 1
ATOM 1555 C CA . ILE B 2 54 ? -23.205 32.374 -5.779 1.00 14.41 79 ILE B CA 1
ATOM 1556 C C . ILE B 2 54 ? -22.368 31.897 -4.600 1.00 14.66 79 ILE B C 1
ATOM 1557 O O . ILE B 2 54 ? -21.184 31.568 -4.749 1.00 15.96 79 ILE B O 1
ATOM 1562 N N . CYS B 2 55 ? -22.984 31.852 -3.429 1.00 13.50 80 CYS B N 1
ATOM 1563 C CA . CYS B 2 55 ? -22.349 31.379 -2.209 1.00 12.90 80 CYS B CA 1
ATOM 1564 C C . CYS B 2 55 ? -22.915 30.009 -1.844 1.00 14.86 80 CYS B C 1
ATOM 1565 O O . CYS B 2 55 ? -23.837 29.882 -1.036 1.00 14.75 80 CYS B O 1
ATOM 1568 N N . VAL B 2 56 ? -22.325 28.978 -2.433 1.00 13.62 81 VAL B N 1
ATOM 1569 C CA . VAL B 2 56 ? -22.684 27.591 -2.184 1.00 15.33 81 VAL B CA 1
ATOM 1570 C C . VAL B 2 56 ? -21.380 26.854 -1.923 1.00 13.99 81 VAL B C 1
ATOM 1571 O O . VAL B 2 56 ? -20.325 27.253 -2.427 1.00 13.72 81 VAL B O 1
ATOM 1575 N N . ASN B 2 57 ? -21.443 25.777 -1.140 1.00 13.20 82 ASN B N 1
ATOM 1576 C CA . ASN B 2 57 ? -20.238 24.987 -0.889 1.00 11.93 82 ASN B CA 1
ATOM 1577 C C . ASN B 2 57 ? -19.871 24.226 -2.157 1.00 13.87 82 ASN B C 1
ATOM 1578 O O . ASN B 2 57 ? -20.566 23.285 -2.559 1.00 13.21 82 ASN B O 1
ATOM 1583 N N . ALA B 2 58 ? -18.789 24.649 -2.806 1.00 12.01 83 ALA B N 1
ATOM 1584 C CA . ALA B 2 58 ? -18.390 24.086 -4.080 1.00 11.27 83 ALA B CA 1
ATOM 1585 C C . ALA B 2 58 ? -16.887 24.262 -4.254 1.00 12.01 83 ALA B C 1
ATOM 1586 O O . ALA B 2 58 ? -16.243 25.090 -3.592 1.00 12.52 83 ALA B O 1
ATOM 1588 N N . ARG B 2 59 ? -16.327 23.449 -5.145 1.00 12.68 84 ARG B N 1
ATOM 1589 C CA . ARG B 2 59 ? -14.946 23.609 -5.587 1.00 11.50 84 ARG B CA 1
ATOM 1590 C C . ARG B 2 59 ? -14.948 23.649 -7.107 1.00 11.32 84 ARG B C 1
ATOM 1591 O O . ARG B 2 59 ? -15.833 23.072 -7.753 1.00 12.32 84 ARG B O 1
ATOM 1599 N N . MET B 2 60 ? -13.971 24.351 -7.684 1.00 11.88 85 MET B N 1
ATOM 1600 C CA A MET B 2 60 ? -13.947 24.553 -9.126 0.43 13.00 85 MET B CA 1
ATOM 1601 C CA B MET B 2 60 ? -13.948 24.547 -9.127 0.57 13.00 85 MET B CA 1
ATOM 1602 C C . MET B 2 60 ? -12.537 24.403 -9.668 1.00 12.07 85 MET B C 1
ATOM 1603 O O . MET B 2 60 ? -11.559 24.769 -9.015 1.00 12.48 85 MET B O 1
ATOM 1612 N N . SER B 2 61 ? -12.451 23.906 -10.893 1.00 12.00 86 SER B N 1
ATOM 1613 C CA . SER B 2 61 ? -11.212 23.951 -11.654 1.00 11.02 86 SER B CA 1
ATOM 1614 C C . SER B 2 61 ? -11.433 24.808 -12.890 1.00 12.69 86 SER B C 1
ATOM 1615 O O . SER B 2 61 ? -12.507 24.772 -13.512 1.00 13.59 86 SER B O 1
ATOM 1618 N N . GLY B 2 62 ? -10.414 25.576 -13.247 1.00 12.32 87 GLY B N 1
ATOM 1619 C CA . GLY B 2 62 ? -10.340 26.192 -14.557 1.00 13.60 87 GLY B CA 1
ATOM 1620 C C . GLY B 2 62 ? -9.131 25.641 -15.287 1.00 14.10 87 GLY B C 1
ATOM 1621 O O . GLY B 2 62 ? -8.117 25.315 -14.675 1.00 16.73 87 GLY B O 1
ATOM 1622 N N . VAL B 2 63 ? -9.246 25.518 -16.603 1.00 13.27 88 VAL B N 1
ATOM 1623 C CA . VAL B 2 63 ? -8.106 25.135 -17.430 1.00 13.78 88 VAL B CA 1
ATOM 1624 C C . VAL B 2 63 ? -8.047 26.131 -18.568 1.00 13.00 88 VAL B C 1
ATOM 1625 O O . VAL B 2 63 ? -9.021 26.273 -19.316 1.00 14.72 88 VAL B O 1
ATOM 1629 N N . TRP B 2 64 ? -6.919 26.823 -18.705 1.00 14.35 89 TRP B N 1
ATOM 1630 C CA . TRP B 2 64 ? -6.724 27.722 -19.837 1.00 13.71 89 TRP B CA 1
ATOM 1631 C C . TRP B 2 64 ? -6.384 26.890 -21.070 1.00 15.07 89 TRP B C 1
ATOM 1632 O O . TRP B 2 64 ? -5.387 26.154 -21.084 1.00 16.32 89 TRP B O 1
ATOM 1643 N N . CYS B 2 65 ? -7.218 27.015 -22.096 1.00 16.26 90 CYS B N 1
ATOM 1644 C CA A CYS B 2 65 ? -7.120 26.214 -23.312 0.60 17.73 90 CYS B CA 1
ATOM 1645 C CA B CYS B 2 65 ? -7.110 26.218 -23.304 0.40 17.73 90 CYS B CA 1
ATOM 1646 C C . CYS B 2 65 ? -6.740 27.113 -24.478 1.00 17.29 90 CYS B C 1
ATOM 1647 O O . CYS B 2 65 ? -7.512 27.994 -24.856 1.00 19.90 90 CYS B O 1
ATOM 1652 N N . VAL B 2 66 ? -5.571 26.865 -25.059 1.00 18.80 91 VAL B N 1
ATOM 1653 C CA . VAL B 2 66 ? -5.079 27.629 -26.198 1.00 23.26 91 VAL B CA 1
ATOM 1654 C C . VAL B 2 66 ? -4.984 26.660 -27.365 1.00 25.20 91 VAL B C 1
ATOM 1655 O O . VAL B 2 66 ? -4.176 25.724 -27.334 1.00 23.77 91 VAL B O 1
ATOM 1659 N N . ASN B 2 67 ? -5.831 26.862 -28.376 1.00 23.92 92 ASN B N 1
ATOM 1660 C CA . ASN B 2 67 ? -5.881 25.971 -29.535 1.00 27.37 92 ASN B CA 1
ATOM 1661 C C . ASN B 2 67 ? -6.069 24.512 -29.111 1.00 31.08 92 ASN B C 1
ATOM 1662 O O . ASN B 2 67 ? -5.390 23.602 -29.592 1.00 30.55 92 ASN B O 1
ATOM 1667 N N . ASN B 2 68 ? -6.991 24.302 -28.172 1.00 26.10 93 ASN B N 1
ATOM 1668 C CA A ASN B 2 68 ? -7.355 22.981 -27.659 0.52 28.03 93 ASN B CA 1
ATOM 1669 C CA B ASN B 2 68 ? -7.351 22.980 -27.662 0.48 28.04 93 ASN B CA 1
ATOM 1670 C C . ASN B 2 68 ? -6.205 22.275 -26.938 1.00 31.53 93 ASN B C 1
ATOM 1671 O O . ASN B 2 68 ? -6.193 21.044 -26.835 1.00 30.97 93 ASN B O 1
ATOM 1680 N N . SER B 2 69 ? -5.239 23.029 -26.417 1.00 28.03 94 SER B N 1
ATOM 1681 C CA A SER B 2 69 ? -4.165 22.471 -25.608 0.30 25.84 94 SER B CA 1
ATOM 1682 C CA B SER B 2 69 ? -4.160 22.475 -25.611 0.70 25.79 94 SER B CA 1
ATOM 1683 C C . SER B 2 69 ? -4.091 23.239 -24.297 1.00 20.37 94 SER B C 1
ATOM 1684 O O . SER B 2 69 ? -4.102 24.473 -24.295 1.00 20.70 94 SER B O 1
ATOM 1689 N N . ALA B 2 70 ? -4.011 22.509 -23.190 1.00 20.66 95 ALA B N 1
ATOM 1690 C CA . ALA B 2 70 ? -4.009 23.150 -21.879 1.00 17.80 95 ALA B CA 1
ATOM 1691 C C . ALA B 2 70 ? -2.667 23.812 -21.610 1.00 20.28 95 ALA B C 1
ATOM 1692 O O . ALA B 2 70 ? -1.609 23.216 -21.842 1.00 26.12 95 ALA B O 1
ATOM 1694 N N . ILE B 2 71 ? -2.703 25.044 -21.101 1.00 16.24 96 ILE B N 1
ATOM 1695 C CA . ILE B 2 71 ? -1.483 25.703 -20.638 1.00 17.39 96 ILE B CA 1
ATOM 1696 C C . ILE B 2 71 ? -1.347 25.706 -19.119 1.00 18.78 96 ILE B C 1
ATOM 1697 O O . ILE B 2 71 ? -0.265 26.028 -18.602 1.00 18.75 96 ILE B O 1
ATOM 1702 N N . GLY B 2 72 ? -2.392 25.353 -18.392 1.00 16.30 97 GLY B N 1
ATOM 1703 C CA . GLY B 2 72 ? -2.306 25.329 -16.945 1.00 16.20 97 GLY B CA 1
ATOM 1704 C C . GLY B 2 72 ? -3.688 25.360 -16.341 1.00 14.59 97 GLY B C 1
ATOM 1705 O O . GLY B 2 72 ? -4.688 25.565 -17.027 1.00 14.83 97 GLY B O 1
ATOM 1706 N N . SER B 2 73 ? -3.730 25.172 -15.021 1.00 13.33 98 SER B N 1
ATOM 1707 C CA . SER B 2 73 ? -4.998 24.998 -14.327 1.00 13.81 98 SER B CA 1
ATOM 1708 C C . SER B 2 73 ? -5.117 25.907 -13.112 1.00 13.13 98 SER B C 1
ATOM 1709 O O . SER B 2 73 ? -4.124 26.293 -12.492 1.00 14.45 98 SER B O 1
ATOM 1712 N N . LEU B 2 74 ? -6.361 26.240 -12.787 1.00 12.35 99 LEU B N 1
ATOM 1713 C CA . LEU B 2 74 ? -6.725 27.133 -11.701 1.00 11.79 99 LEU B CA 1
ATOM 1714 C C . LEU B 2 74 ? -7.617 26.367 -10.735 1.00 12.16 99 LEU B C 1
ATOM 1715 O O . LEU B 2 74 ? -8.418 25.532 -11.155 1.00 13.45 99 LEU B O 1
ATOM 1720 N N . PHE B 2 75 ? -7.491 26.660 -9.440 1.00 11.03 100 PHE B N 1
ATOM 1721 C CA . PHE B 2 75 ? -8.378 26.070 -8.438 1.00 10.93 100 PHE B CA 1
ATOM 1722 C C . PHE B 2 75 ? -9.105 27.179 -7.691 1.00 11.18 100 PHE B C 1
ATOM 1723 O O . PHE B 2 75 ? -8.495 28.193 -7.329 1.00 12.13 100 PHE B O 1
ATOM 1731 N N . PHE B 2 76 ? -10.416 26.986 -7.471 1.00 11.43 101 PHE B N 1
ATOM 1732 C CA . PHE B 2 76 ? -11.255 27.913 -6.711 1.00 11.75 101 PHE B CA 1
ATOM 1733 C C . PHE B 2 76 ? -12.121 27.146 -5.713 1.00 11.17 101 PHE B C 1
ATOM 1734 O O . PHE B 2 76 ? -12.424 25.968 -5.909 1.00 12.09 101 PHE B O 1
ATOM 1742 N N . THR B 2 77 ? -12.570 27.837 -4.654 1.00 11.63 102 THR B N 1
ATOM 1743 C CA . THR B 2 77 ? -13.649 27.330 -3.809 1.00 11.57 102 THR B CA 1
ATOM 1744 C C . THR B 2 77 ? -14.665 28.433 -3.565 1.00 12.80 102 THR B C 1
ATOM 1745 O O . THR B 2 77 ? -14.352 29.628 -3.663 1.00 14.18 102 THR B O 1
ATOM 1749 N N . SER B 2 78 ? -15.887 28.020 -3.211 1.00 11.90 103 SER B N 1
ATOM 1750 C CA . SER B 2 78 ? -16.893 28.928 -2.672 1.00 12.22 103 SER B CA 1
ATOM 1751 C C . SER B 2 78 ? -17.544 28.243 -1.483 1.00 11.87 103 SER B C 1
ATOM 1752 O O . SER B 2 78 ? -17.453 27.022 -1.327 1.00 11.99 103 SER B O 1
ATOM 1755 N N . THR B 2 79 ? -18.211 29.042 -0.636 1.00 12.44 104 THR B N 1
ATOM 1756 C CA . THR B 2 79 ? -18.932 28.511 0.522 1.00 12.83 104 THR B CA 1
ATOM 1757 C C . THR B 2 79 ? -20.236 29.277 0.683 1.00 13.71 104 THR B C 1
ATOM 1758 O O . THR B 2 79 ? -20.516 30.216 -0.058 1.00 13.36 104 THR B O 1
ATOM 1762 N N . SER B 2 80 ? -21.019 28.900 1.697 1.00 14.26 105 SER B N 1
ATOM 1763 C CA . SER B 2 80 ? -22.222 29.643 2.061 1.00 13.24 105 SER B CA 1
ATOM 1764 C C . SER B 2 80 ? -21.922 31.058 2.521 1.00 15.65 105 SER B C 1
ATOM 1765 O O . SER B 2 80 ? -22.854 31.868 2.635 1.00 15.79 105 SER B O 1
ATOM 1768 N N . HIS B 2 81 ? -20.653 31.376 2.758 1.00 13.58 106 HIS B N 1
ATOM 1769 C CA . HIS B 2 81 ? -20.227 32.660 3.287 1.00 14.80 106 HIS B CA 1
ATOM 1770 C C . HIS B 2 81 ? -19.452 33.512 2.301 1.00 18.36 106 HIS B C 1
ATOM 1771 O O . HIS B 2 81 ? -19.277 34.714 2.549 1.00 18.44 106 HIS B O 1
ATOM 1778 N N . THR B 2 82 ? -18.942 32.930 1.208 1.00 14.78 107 THR B N 1
ATOM 1779 C CA A THR B 2 82 ? -18.125 33.703 0.304 0.45 17.11 107 THR B CA 1
ATOM 1780 C CA B THR B 2 82 ? -18.041 33.669 0.307 0.55 17.10 107 THR B CA 1
ATOM 1781 C C . THR B 2 82 ? -18.254 33.202 -1.128 1.00 16.46 107 THR B C 1
ATOM 1782 O O . THR B 2 82 ? -18.378 31.985 -1.359 1.00 17.08 107 THR B O 1
ATOM 1789 N N . PRO B 2 83 ? -18.255 34.110 -2.104 1.00 15.71 108 PRO B N 1
ATOM 1790 C CA . PRO B 2 83 ? -18.348 33.714 -3.508 1.00 14.79 108 PRO B CA 1
ATOM 1791 C C . PRO B 2 83 ? -17.033 33.104 -3.975 1.00 15.02 108 PRO B C 1
ATOM 1792 O O . PRO B 2 83 ? -16.079 33.016 -3.188 1.00 15.39 108 PRO B O 1
ATOM 1796 N N . PRO B 2 84 ? -16.939 32.667 -5.237 1.00 15.31 109 PRO B N 1
ATOM 1797 C CA . PRO B 2 84 ? -15.725 31.969 -5.696 1.00 14.71 109 PRO B CA 1
ATOM 1798 C C . PRO B 2 84 ? -14.432 32.723 -5.419 1.00 14.71 109 PRO B C 1
ATOM 1799 O O . PRO B 2 84 ? -14.277 33.897 -5.772 1.00 18.12 109 PRO B O 1
ATOM 1803 N N . MET B 2 85 ? -13.487 32.000 -4.828 1.00 13.32 110 MET B N 1
ATOM 1804 C CA A MET B 2 85 ? -12.199 32.522 -4.377 0.32 14.34 110 MET B CA 1
ATOM 1805 C CA B MET B 2 85 ? -12.214 32.537 -4.400 0.68 14.14 110 MET B CA 1
ATOM 1806 C C . MET B 2 85 ? -11.100 31.777 -5.113 1.00 14.55 110 MET B C 1
ATOM 1807 O O . MET B 2 85 ? -11.092 30.542 -5.112 1.00 14.02 110 MET B O 1
ATOM 1816 N N . PHE B 2 86 ? -10.155 32.520 -5.701 1.00 13.99 111 PHE B N 1
ATOM 1817 C CA . PHE B 2 86 ? -9.054 31.936 -6.471 1.00 12.60 111 PHE B CA 1
ATOM 1818 C C . PHE B 2 86 ? -7.918 31.464 -5.556 1.00 13.01 111 PHE B C 1
ATOM 1819 O O . PHE B 2 86 ? -7.454 32.214 -4.691 1.00 15.94 111 PHE B O 1
ATOM 1827 N N . HIS B 2 87 ? -7.455 30.226 -5.766 1.00 12.25 112 HIS B N 1
ATOM 1828 C CA . HIS B 2 87 ? -6.418 29.593 -4.943 1.00 13.22 112 HIS B CA 1
ATOM 1829 C C . HIS B 2 87 ? -5.201 29.155 -5.754 1.00 15.86 112 HIS B C 1
ATOM 1830 O O . HIS B 2 87 ? -4.451 28.268 -5.317 1.00 18.80 112 HIS B O 1
ATOM 1837 N N . GLY B 2 88 ? -5.003 29.683 -6.941 1.00 12.58 113 GLY B N 1
ATOM 1838 C CA . GLY B 2 88 ? -3.712 29.512 -7.562 1.00 13.10 113 GLY B CA 1
ATOM 1839 C C . GLY B 2 88 ? -3.748 28.901 -8.943 1.00 12.70 113 GLY B C 1
ATOM 1840 O O . GLY B 2 88 ? -4.691 28.186 -9.323 1.00 13.61 113 GLY B O 1
ATOM 1841 N N . PHE B 2 89 ? -2.682 29.176 -9.694 1.00 13.69 114 PHE B N 1
ATOM 1842 C CA . PHE B 2 89 ? -2.467 28.684 -11.046 1.00 13.75 114 PHE B CA 1
ATOM 1843 C C . PHE B 2 89 ? -1.279 27.730 -11.053 1.00 15.33 114 PHE B C 1
ATOM 1844 O O . PHE B 2 89 ? -0.249 27.994 -10.420 1.00 16.13 114 PHE B O 1
ATOM 1852 N N . THR B 2 90 ? -1.432 26.619 -11.757 1.00 13.95 115 THR B N 1
ATOM 1853 C CA . THR B 2 90 ? -0.362 25.633 -11.928 1.00 15.39 115 THR B CA 1
ATOM 1854 C C . THR B 2 90 ? -0.066 25.524 -13.411 1.00 17.03 115 THR B C 1
ATOM 1855 O O . THR B 2 90 ? -0.934 25.063 -14.173 1.00 16.50 115 THR B O 1
ATOM 1859 N N . PRO B 2 91 ? 1.114 25.921 -13.879 1.00 16.19 116 PRO B N 1
ATOM 1860 C CA . PRO B 2 91 ? 1.411 25.794 -15.306 1.00 16.91 116 PRO B CA 1
ATOM 1861 C C . PRO B 2 91 ? 1.651 24.346 -15.691 1.00 20.36 116 PRO B C 1
ATOM 1862 O O . PRO B 2 91 ? 2.202 23.550 -14.924 1.00 21.90 116 PRO B O 1
ATOM 1866 N N . THR B 2 92 ? 1.228 24.006 -16.901 1.00 20.70 117 THR B N 1
ATOM 1867 C CA . THR B 2 92 ? 1.509 22.685 -17.449 1.00 23.40 117 THR B CA 1
ATOM 1868 C C . THR B 2 92 ? 2.239 22.737 -18.780 1.00 33.61 117 THR B C 1
ATOM 1869 O O . THR B 2 92 ? 2.606 21.682 -19.314 1.00 41.74 117 THR B O 1
ATOM 1873 N N . HIS B 2 93 ? 2.479 23.927 -19.319 1.00 32.02 118 HIS B N 1
ATOM 1874 C CA . HIS B 2 93 ? 3.185 24.059 -20.584 1.00 34.28 118 HIS B CA 1
ATOM 1875 C C . HIS B 2 93 ? 4.683 23.901 -20.361 1.00 34.12 118 HIS B C 1
ATOM 1876 O O . HIS B 2 93 ? 5.227 24.340 -19.344 1.00 37.60 118 HIS B O 1
ATOM 1883 N N . HIS B 2 94 ? 5.350 23.258 -21.316 1.00 36.68 119 HIS B N 1
ATOM 1884 C CA . HIS B 2 94 ? 6.800 23.138 -21.265 1.00 41.38 119 HIS B CA 1
ATOM 1885 C C . HIS B 2 94 ? 7.514 24.193 -22.093 1.00 49.45 119 HIS B C 1
ATOM 1886 O O . HIS B 2 94 ? 8.606 24.626 -21.714 1.00 50.67 119 HIS B O 1
ATOM 1893 N N . ARG B 2 95 ? 6.919 24.620 -23.202 1.00 44.71 120 ARG B N 1
ATOM 1894 C CA . ARG B 2 95 ? 7.456 25.734 -23.962 1.00 54.21 120 ARG B CA 1
ATOM 1895 C C . ARG B 2 95 ? 7.015 27.048 -23.331 1.00 52.20 120 ARG B C 1
ATOM 1896 O O . ARG B 2 95 ? 5.941 27.142 -22.729 1.00 45.13 120 ARG B O 1
ATOM 1898 N N . ARG B 2 96 ? 7.863 28.065 -23.458 1.00 54.03 121 ARG B N 1
ATOM 1899 C CA . ARG B 2 96 ? 7.462 29.402 -23.050 1.00 52.18 121 ARG B CA 1
ATOM 1900 C C . ARG B 2 96 ? 6.276 29.850 -23.893 1.00 46.20 121 ARG B C 1
ATOM 1901 O O . ARG B 2 96 ? 6.189 29.540 -25.084 1.00 48.84 121 ARG B O 1
ATOM 1903 N N . LEU B 2 97 ? 5.344 30.558 -23.264 1.00 49.23 122 LEU B N 1
ATOM 1904 C CA . LEU B 2 97 ? 4.182 31.063 -23.977 1.00 45.32 122 LEU B CA 1
ATOM 1905 C C . LEU B 2 97 ? 4.582 32.262 -24.824 1.00 44.39 122 LEU B C 1
ATOM 1906 O O . LEU B 2 97 ? 5.354 33.120 -24.387 1.00 46.93 122 LEU B O 1
ATOM 1911 N N . SER B 2 98 ? 4.058 32.312 -26.044 1.00 39.07 123 SER B N 1
ATOM 1912 C CA . SER B 2 98 ? 4.361 33.384 -26.984 1.00 41.90 123 SER B CA 1
ATOM 1913 C C . SER B 2 98 ? 3.203 34.375 -26.971 1.00 29.47 123 SER B C 1
ATOM 1914 O O . SER B 2 98 ? 2.116 34.077 -27.475 1.00 37.07 123 SER B O 1
ATOM 1916 N N . GLY B 2 99 ? 3.437 35.549 -26.400 1.00 25.08 124 GLY B N 1
ATOM 1917 C CA . GLY B 2 99 ? 2.425 36.582 -26.403 1.00 24.25 124 GLY B CA 1
ATOM 1918 C C . GLY B 2 99 ? 1.331 36.392 -25.381 1.00 19.11 124 GLY B C 1
ATOM 1919 O O . GLY B 2 99 ? 0.326 37.104 -25.446 1.00 20.01 124 GLY B O 1
ATOM 1920 N N . LEU B 2 100 ? 1.499 35.452 -24.451 1.00 20.44 125 LEU B N 1
ATOM 1921 C CA . LEU B 2 100 ? 0.537 35.205 -23.387 1.00 16.43 125 LEU B CA 1
ATOM 1922 C C . LEU B 2 100 ? 1.270 35.211 -22.057 1.00 19.87 125 LEU B C 1
ATOM 1923 O O . LEU B 2 100 ? 2.448 34.852 -21.981 1.00 22.75 125 LEU B O 1
ATOM 1928 N N . TRP B 2 101 ? 0.561 35.609 -21.004 1.00 17.51 126 TRP B N 1
ATOM 1929 C CA . TRP B 2 101 ? 1.125 35.611 -19.660 1.00 17.63 126 TRP B CA 1
ATOM 1930 C C . TRP B 2 101 ? -0.023 35.473 -18.677 1.00 18.99 126 TRP B C 1
ATOM 1931 O O . TRP B 2 101 ? -0.999 36.223 -18.760 1.00 17.88 126 TRP B O 1
ATOM 1942 N N . VAL B 2 102 ? 0.088 34.521 -17.756 1.00 18.93 127 VAL B N 1
ATOM 1943 C CA . VAL B 2 102 ? -0.907 34.338 -16.707 1.00 17.38 127 VAL B CA 1
ATOM 1944 C C . VAL B 2 102 ? -0.428 35.080 -15.471 1.00 17.45 127 VAL B C 1
ATOM 1945 O O . VAL B 2 102 ? 0.723 34.914 -15.045 1.00 19.17 127 VAL B O 1
ATOM 1949 N N . ASP B 2 103 ? -1.300 35.909 -14.900 1.00 15.81 128 ASP B N 1
ATOM 1950 C CA . ASP B 2 103 ? -1.017 36.568 -13.628 1.00 14.83 128 ASP B CA 1
ATOM 1951 C C . ASP B 2 103 ? -1.232 35.550 -12.514 1.00 18.14 128 ASP B C 1
ATOM 1952 O O . ASP B 2 103 ? -2.365 35.144 -12.249 1.00 16.85 128 ASP B O 1
ATOM 1957 N N . TYR B 2 104 ? -0.142 35.135 -11.860 1.00 16.51 129 TYR B N 1
ATOM 1958 C CA . TYR B 2 104 ? -0.237 34.128 -10.805 1.00 15.93 129 TYR B CA 1
ATOM 1959 C C . TYR B 2 104 ? -1.044 34.604 -9.602 1.00 16.79 129 TYR B C 1
ATOM 1960 O O . TYR B 2 104 ? -1.490 33.772 -8.806 1.00 17.22 129 TYR B O 1
ATOM 1969 N N . GLN B 2 105 ? -1.232 35.915 -9.433 1.00 15.71 130 GLN B N 1
ATOM 1970 C CA . GLN B 2 105 ? -2.013 36.406 -8.305 1.00 15.89 130 GLN B CA 1
ATOM 1971 C C . GLN B 2 105 ? -3.517 36.294 -8.521 1.00 14.59 130 GLN B C 1
ATOM 1972 O O . GLN B 2 105 ? -4.267 36.233 -7.542 1.00 16.85 130 GLN B O 1
ATOM 1978 N N . THR B 2 106 ? -3.977 36.259 -9.772 1.00 13.91 131 THR B N 1
ATOM 1979 C CA . THR B 2 106 ? -5.407 36.255 -10.063 1.00 13.15 131 THR B CA 1
ATOM 1980 C C . THR B 2 106 ? -5.859 35.109 -10.946 1.00 13.13 131 THR B C 1
ATOM 1981 O O . THR B 2 106 ? -7.067 34.815 -10.968 1.00 14.03 131 THR B O 1
ATOM 1985 N N . GLY B 2 107 ? -4.966 34.488 -11.708 1.00 13.69 132 GLY B N 1
ATOM 1986 C CA . GLY B 2 107 ? -5.359 33.507 -12.689 1.00 14.27 132 GLY B CA 1
ATOM 1987 C C . GLY B 2 107 ? -5.857 34.102 -13.984 1.00 13.16 132 GLY B C 1
ATOM 1988 O O . GLY B 2 107 ? -6.244 33.343 -14.882 1.00 14.06 132 GLY B O 1
ATOM 1989 N N . TYR B 2 108 ? -5.834 35.428 -14.115 1.00 14.02 133 TYR B N 1
ATOM 1990 C CA . TYR B 2 108 ? -6.255 36.071 -15.350 1.00 13.46 133 TYR B CA 1
ATOM 1991 C C . TYR B 2 108 ? -5.184 35.892 -16.416 1.00 15.10 133 TYR B C 1
ATOM 1992 O O . TYR B 2 108 ? -3.984 35.849 -16.123 1.00 15.22 133 TYR B O 1
ATOM 2001 N N . LEU B 2 109 ? -5.627 35.807 -17.669 1.00 13.86 134 LEU B N 1
ATOM 2002 C CA . LEU B 2 109 ? -4.741 35.583 -18.804 1.00 12.67 134 LEU B CA 1
ATOM 2003 C C . LEU B 2 109 ? -4.567 36.890 -19.567 1.00 15.68 134 LEU B C 1
ATOM 2004 O O . LEU B 2 109 ? -5.544 37.444 -20.086 1.00 14.73 134 LEU B O 1
ATOM 2009 N N . TYR B 2 110 ? -3.331 37.385 -19.620 1.00 14.71 135 TYR B N 1
ATOM 2010 C CA . TYR B 2 110 ? -2.983 38.536 -20.447 1.00 14.71 135 TYR B CA 1
ATOM 2011 C C . TYR B 2 110 ? -2.651 38.047 -21.848 1.00 15.33 135 TYR B C 1
ATOM 2012 O O . TYR B 2 110 ? -1.837 37.134 -22.017 1.00 16.04 135 TYR B O 1
ATOM 2021 N N . VAL B 2 111 ? -3.270 38.663 -22.850 1.00 15.45 136 VAL B N 1
ATOM 2022 C CA . VAL B 2 111 ? -3.071 38.317 -24.251 1.00 16.66 136 VAL B CA 1
ATOM 2023 C C . VAL B 2 111 ? -2.491 39.551 -24.928 1.00 17.28 136 VAL B C 1
ATOM 2024 O O . VAL B 2 111 ? -3.195 40.549 -25.117 1.00 16.96 136 VAL B O 1
ATOM 2028 N N . TYR B 2 112 ? -1.206 39.496 -25.276 1.00 18.36 137 TYR B N 1
ATOM 2029 C CA . TYR B 2 112 ? -0.581 40.608 -25.976 1.00 19.36 137 TYR B CA 1
ATOM 2030 C C . TYR B 2 112 ? -1.038 40.601 -27.438 1.00 20.70 137 TYR B C 1
ATOM 2031 O O . TYR B 2 112 ? -1.399 39.551 -27.973 1.00 21.15 137 TYR B O 1
ATOM 2040 N N . PRO B 2 113 ? -1.052 41.764 -28.104 1.00 21.35 138 PRO B N 1
ATOM 2041 C CA . PRO B 2 113 ? -1.691 41.830 -29.433 1.00 23.24 138 PRO B CA 1
ATOM 2042 C C . PRO B 2 113 ? -1.067 40.929 -30.484 1.00 25.14 138 PRO B C 1
ATOM 2043 O O . PRO B 2 113 ? -1.760 40.523 -31.423 1.00 27.74 138 PRO B O 1
ATOM 2047 N N . ASN B 2 114 ? 0.211 40.592 -30.356 1.00 23.55 139 ASN B N 1
ATOM 2048 C CA . ASN B 2 114 ? 0.873 39.743 -31.337 1.00 28.72 139 ASN B CA 1
ATOM 2049 C C . ASN B 2 114 ? 0.664 38.252 -31.087 1.00 32.48 139 ASN B C 1
ATOM 2050 O O . ASN B 2 114 ? 1.136 37.437 -31.889 1.00 32.30 139 ASN B O 1
ATOM 2055 N N . ALA B 2 115 ? -0.016 37.869 -30.000 1.00 27.73 140 ALA B N 1
ATOM 2056 C CA . ALA B 2 115 ? -0.284 36.453 -29.765 1.00 26.26 140 ALA B CA 1
ATOM 2057 C C . ALA B 2 115 ? -1.199 35.893 -30.842 1.00 28.50 140 ALA B C 1
ATOM 2058 O O . ALA B 2 115 ? -0.980 34.783 -31.343 1.00 29.15 140 ALA B O 1
ATOM 2060 N N . THR B 2 116 ? -2.228 36.654 -31.207 1.00 28.85 141 THR B N 1
ATOM 2061 C CA . THR B 2 116 ? -3.206 36.258 -32.208 1.00 35.93 141 THR B CA 1
ATOM 2062 C C . THR B 2 116 ? -4.140 37.429 -32.474 1.00 32.31 141 THR B C 1
ATOM 2063 O O . THR B 2 116 ? -4.336 38.282 -31.604 1.00 35.71 141 THR B O 1
ATOM 2067 N N . LYS B 2 117 ? -4.728 37.479 -33.669 1.00 40.70 142 LYS B N 1
ATOM 2068 C CA . LYS B 2 117 ? -5.713 38.512 -33.955 1.00 43.51 142 LYS B CA 1
ATOM 2069 C C . LYS B 2 117 ? -7.106 38.136 -33.470 1.00 43.48 142 LYS B C 1
ATOM 2070 O O . LYS B 2 117 ? -7.959 39.020 -33.334 1.00 44.19 142 LYS B O 1
ATOM 2072 N N . LYS B 2 118 ? -7.346 36.856 -33.188 1.00 41.89 143 LYS B N 1
ATOM 2073 C CA . LYS B 2 118 ? -8.668 36.355 -32.813 1.00 35.11 143 LYS B CA 1
ATOM 2074 C C . LYS B 2 118 ? -8.566 35.554 -31.518 1.00 29.29 143 LYS B C 1
ATOM 2075 O O . LYS B 2 118 ? -8.776 34.336 -31.511 1.00 29.59 143 LYS B O 1
ATOM 2077 N N . PRO B 2 119 ? -8.252 36.211 -30.396 1.00 32.35 144 PRO B N 1
ATOM 2078 C CA . PRO B 2 119 ? -8.130 35.448 -29.140 1.00 28.75 144 PRO B CA 1
ATOM 2079 C C . PRO B 2 119 ? -9.435 34.807 -28.718 1.00 26.67 144 PRO B C 1
ATOM 2080 O O . PRO B 2 119 ? -9.439 33.688 -28.188 1.00 26.56 144 PRO B O 1
ATOM 2084 N N . GLU B 2 120 ? -10.551 35.493 -28.959 1.00 29.70 145 GLU B N 1
ATOM 2085 C CA . GLU B 2 120 ? -11.855 34.998 -28.544 1.00 28.62 145 GLU B CA 1
ATOM 2086 C C . GLU B 2 120 ? -12.246 33.716 -29.268 1.00 33.07 145 GLU B C 1
ATOM 2087 O O . GLU B 2 120 ? -13.105 32.979 -28.775 1.00 33.82 145 GLU B O 1
ATOM 2093 N N . LYS B 2 121 ? -11.628 33.426 -30.415 1.00 28.71 146 LYS B N 1
ATOM 2094 C CA . LYS B 2 121 ? -11.904 32.200 -31.154 1.00 25.12 146 LYS B CA 1
ATOM 2095 C C . LYS B 2 121 ? -10.929 31.068 -30.855 1.00 31.21 146 LYS B C 1
ATOM 2096 O O . LYS B 2 121 ? -11.271 29.903 -31.084 1.00 37.36 146 LYS B O 1
ATOM 2098 N N . GLU B 2 122 ? -9.737 31.371 -30.344 1.00 22.69 147 GLU B N 1
ATOM 2099 C CA . GLU B 2 122 ? -8.694 30.377 -30.161 1.00 20.86 147 GLU B CA 1
ATOM 2100 C C . GLU B 2 122 ? -8.424 30.031 -28.702 1.00 19.90 147 GLU B C 1
ATOM 2101 O O . GLU B 2 122 ? -7.687 29.076 -28.440 1.00 21.89 147 GLU B O 1
ATOM 2107 N N . ILE B 2 123 ? -8.981 30.784 -27.761 1.00 21.40 148 ILE B N 1
ATOM 2108 C CA . ILE B 2 123 ? -8.696 30.617 -26.340 1.00 18.02 148 ILE B CA 1
ATOM 2109 C C . ILE B 2 123 ? -10.012 30.570 -25.580 1.00 18.59 148 ILE B C 1
ATOM 2110 O O . ILE B 2 123 ? -10.956 31.293 -25.913 1.00 17.88 148 ILE B O 1
ATOM 2115 N N . TYR B 2 124 ? -10.075 29.718 -24.557 1.00 17.27 149 TYR B N 1
ATOM 2116 C CA . TYR B 2 124 ? -11.177 29.743 -23.600 1.00 17.11 149 TYR B CA 1
ATOM 2117 C C . TYR B 2 124 ? -10.693 29.099 -22.310 1.00 15.57 149 TYR B C 1
ATOM 2118 O O . TYR B 2 124 ? -9.640 28.469 -22.265 1.00 15.89 149 TYR B O 1
ATOM 2127 N N . CYS B 2 125 ? -11.486 29.257 -21.257 1.00 14.47 150 CYS B N 1
ATOM 2128 C CA . CYS B 2 125 ? -11.261 28.540 -20.008 1.00 13.73 150 CYS B CA 1
ATOM 2129 C C . CYS B 2 125 ? -12.324 27.455 -19.873 1.00 13.76 150 CYS B C 1
ATOM 2130 O O . CYS B 2 125 ? -13.515 27.726 -20.077 1.00 16.04 150 CYS B O 1
ATOM 2133 N N . THR B 2 126 ? -11.903 26.226 -19.580 1.00 14.53 151 THR B N 1
ATOM 2134 C CA . THR B 2 126 ? -12.849 25.170 -19.223 1.00 14.22 151 THR B CA 1
ATOM 2135 C C . THR B 2 126 ? -13.047 25.253 -17.719 1.00 13.76 151 THR B C 1
ATOM 2136 O O . THR B 2 126 ? -12.142 24.911 -16.944 1.00 14.28 151 THR B O 1
ATOM 2140 N N . LEU B 2 127 ? -14.208 25.745 -17.310 1.00 13.40 152 LEU B N 1
ATOM 2141 C CA . LEU B 2 127 ? -14.523 25.938 -15.902 1.00 12.75 152 LEU B CA 1
ATOM 2142 C C . LEU B 2 127 ? -15.479 24.841 -15.456 1.00 13.05 152 LEU B C 1
ATOM 2143 O O . LEU B 2 127 ? -16.589 24.720 -15.997 1.00 14.42 152 LEU B O 1
ATOM 2148 N N . THR B 2 128 ? -15.047 24.040 -14.484 1.00 12.28 153 THR B N 1
ATOM 2149 C CA . THR B 2 128 ? -15.844 22.952 -13.930 1.00 13.50 153 THR B CA 1
ATOM 2150 C C . THR B 2 128 ? -16.192 23.326 -12.499 1.00 13.29 153 THR B C 1
ATOM 2151 O O . THR B 2 128 ? -15.288 23.580 -11.704 1.00 13.52 153 THR B O 1
ATOM 2155 N N . ILE B 2 129 ? -17.483 23.372 -12.165 1.00 12.89 154 ILE B N 1
ATOM 2156 C CA . ILE B 2 129 ? -17.928 23.584 -10.786 1.00 12.20 154 ILE B CA 1
ATOM 2157 C C . ILE B 2 129 ? -18.554 22.297 -10.281 1.00 11.88 154 ILE B C 1
ATOM 2158 O O . ILE B 2 129 ? -19.407 21.707 -10.958 1.00 12.77 154 ILE B O 1
ATOM 2163 N N . CYS B 2 130 ? -18.120 21.843 -9.115 1.00 11.75 155 CYS B N 1
ATOM 2164 C CA . CYS B 2 130 ? -18.694 20.660 -8.489 1.00 11.88 155 CYS B CA 1
ATOM 2165 C C . CYS B 2 130 ? -19.256 21.062 -7.137 1.00 12.72 155 CYS B C 1
ATOM 2166 O O . CYS B 2 130 ? -18.533 21.635 -6.313 1.00 12.18 155 CYS B O 1
ATOM 2169 N N . ILE B 2 131 ? -20.536 20.761 -6.917 1.00 12.21 156 ILE B N 1
ATOM 2170 C CA . ILE B 2 131 ? -21.231 21.119 -5.684 1.00 13.14 156 ILE B CA 1
ATOM 2171 C C . ILE B 2 131 ? -20.979 19.999 -4.680 1.00 12.25 156 ILE B C 1
ATOM 2172 O O . ILE B 2 131 ? -21.316 18.832 -4.926 1.00 13.60 156 ILE B O 1
ATOM 2177 N N . THR B 2 132 ? -20.345 20.339 -3.559 1.00 11.85 157 THR B N 1
ATOM 2178 C CA . THR B 2 132 ? -19.841 19.324 -2.642 1.00 13.09 157 THR B CA 1
ATOM 2179 C C . THR B 2 132 ? -20.977 18.480 -2.065 1.00 14.61 157 THR B C 1
ATOM 2180 O O . THR B 2 132 ? -22.000 19.005 -1.626 1.00 13.65 157 THR B O 1
ATOM 2184 N N . ALA B 2 133 ? -20.783 17.160 -2.063 1.00 14.64 158 ALA B N 1
ATOM 2185 C CA . ALA B 2 133 ? -21.785 16.244 -1.535 1.00 13.75 158 ALA B CA 1
ATOM 2186 C C . ALA B 2 133 ? -22.054 16.524 -0.062 1.00 16.55 158 ALA B C 1
ATOM 2187 O O . ALA B 2 133 ? -21.196 17.014 0.675 1.00 18.79 158 ALA B O 1
ATOM 2189 N N . ILE B 2 134 ? -23.256 16.186 0.362 1.00 16.50 159 ILE B N 1
ATOM 2190 C CA . ILE B 2 134 ? -23.672 16.299 1.754 1.00 16.42 159 ILE B CA 1
ATOM 2191 C C . ILE B 2 134 ? -23.724 14.915 2.364 1.00 17.09 159 ILE B C 1
ATOM 2192 O O . ILE B 2 134 ? -24.064 13.937 1.686 1.00 24.30 159 ILE B O 1
ATOM 2197 N N . THR B 2 135 ? -23.308 14.821 3.624 1.00 17.64 160 THR B N 1
ATOM 2198 C CA . THR B 2 135 ? -23.170 13.546 4.314 1.00 16.86 160 THR B CA 1
ATOM 2199 C C . THR B 2 135 ? -24.518 13.120 4.886 1.00 18.48 160 THR B C 1
ATOM 2200 O O . THR B 2 135 ? -25.077 13.800 5.754 1.00 18.47 160 THR B O 1
ATOM 2204 N N . THR B 2 136 ? -25.034 11.992 4.401 1.00 18.53 161 THR B N 1
ATOM 2205 C CA . THR B 2 136 ? -26.326 11.473 4.822 1.00 19.29 161 THR B CA 1
ATOM 2206 C C . THR B 2 136 ? -26.202 9.964 4.991 1.00 22.72 161 THR B C 1
ATOM 2207 O O . THR B 2 136 ? -25.194 9.356 4.621 1.00 23.87 161 THR B O 1
ATOM 2211 N N . ARG B 2 137 ? -27.246 9.362 5.549 1.00 26.34 162 ARG B N 1
ATOM 2212 C CA . ARG B 2 137 ? -27.271 7.929 5.793 1.00 34.00 162 ARG B CA 1
ATOM 2213 C C . ARG B 2 137 ? -27.826 7.196 4.580 1.00 35.78 162 ARG B C 1
ATOM 2214 O O . ARG B 2 137 ? -28.637 7.735 3.821 1.00 34.81 162 ARG B O 1
ATOM 2216 N N . ARG B 2 138 ? -27.383 5.952 4.412 1.00 43.54 163 ARG B N 1
ATOM 2217 C CA . ARG B 2 138 ? -27.842 5.100 3.319 1.00 43.99 163 ARG B CA 1
ATOM 2218 C C . ARG B 2 138 ? -29.350 4.873 3.381 1.00 46.28 163 ARG B C 1
ATOM 2219 O O . ARG B 2 138 ? -30.043 4.966 2.369 1.00 54.06 163 ARG B O 1
#

Secondary structure (DSSP, 8-state):
-EEEEEE--EETTEEEEEETTSS-B-HHHHHHHHHHTT-BPPPHHHHHHHHHTT---SS-EEETTEEEEEESS-BTTBTTT--EEEEE---TT--BEEEEE-TTS-SSEE-PPP---TT-EEEEEEEEEE-TTS-EEEEEEE----HHHHHT-/---PPPPP--BSSBTTB-TTEEEEEEE-EEEEE-TTS-EEEE----TTB--SEEEEEEEEETTEEEEEEEEEEETTEEEEEEEEEE--SSPPSSEEE-TTT--EEE-TTT-S-HHHHEEEEEEEEEPP-----

Organism: Mus musculus (NCBI:txid10090)

Solvent-accessible surface area: 14137 Å² total

Nearest PDB structures (foldseek):
  5bzc-assembly1_A  TM=9.812E-01  e=1.758E-29  Mus musculus
  2jcp-assembly1_A  TM=9.830E-01  e=2.986E-29  Mus musculus
  5bzf-assembly1_A  TM=9.802E-01  e=6.808E-29  Mus musculus
  4pz4-assembly2_B  TM=9.797E-01  e=4.445E-27  Homo sapiens
  2i83-assembly1_A  TM=7.853E-01  e=5.047E-20  Homo sapiens

GO terms:
  GO:0005902 microvillus (C, IDA)
  GO:0005886 plasma membrane (C, EXP)
  GO:0005515 protein binding (F, IPI)
  GO:0005886 plasma membrane (C, IDA)
  GO:0009897 external side of plasma membrane (C, IDA)
  GO:0009986 cell surface (C, IDA)
  GO:0016323 basolateral plasma membrane (C, IDA)
  GO:0038024 cargo receptor activity (F, IDA)
  GO:0016055 Wnt signaling pathway (P, IDA)
  GO:0030214 hyaluronan catabolic process (P, IDA)
  GO:0006898 receptor-mediated endocytosis (P, IDA)
  GO:0010628 positive regulation of gene expression (P, IGI)
  GO:0001658 branching involved in ureteric bud morphogenesis (P, IMP)
  GO:0002246 wound healing involved in inflammatory response (P, IMP)
  GO:0005540 hyaluronic acid binding (F, IMP)
  GO:0038024 cargo receptor activity (F, IMP)
  GO:0030214 hyaluronan catabolic process (P, IMP)
  GO:0060442 branching involved in prostate gland morphogenesis (P, IMP)
  GO:0006898 receptor-mediated endocytosis (P, IMP)
  GO:0002906 negative regulation of mature B cell apoptotic process (P, IDA)

Radius of gyration: 21.02 Å; Cα contacts (8 Å, |Δi|>4): 723; chains: 2; bounding box: 37×64×48 Å

Foldseek 3Di:
DEKEWEWFWAFQQKIWIDIPPFQQAAPQRQQLQLVLQVWGFADLVSVQLSLVQPDFDQWWADHVPFIWGAADAFDCNRVRGDHGIDTDDDDNGGGTIHMTGHNPDDNHTGQDDDAGSNNFAADAYWYWYAGPVGDIHTDGGHRRPDVVSVVVD/DDADDQDEQDAADDPPADAVGKDKDWAWDFRDADPQGKTKIGAPFPRRYAAFKKKKKFKAFQNHTQWMWIWGHHSGGGTDTDFIDGDDPDDQDQWDADGVHRIIIGHCVSDVCCRVGITMIMMMHHHHDDDDD

Sequence (286 aa):
NQIDLNVTCRYAGVFHVEKNGRYSISRTEAADLCQQAFNSTLPTMDQMMKLALSKGFETCRYGFIEEGNVVIPRIHPNAICAANHTGVYILVTSNTSHYDTYCFNASAPPEEDCTSVTDLPNSFDGPVTITIVNRDGTTRYSKKGEYRTHQEDIDASAPAPKTNNCTKFSYPGVSPGYCTERRDMKLITKFKNGTKVFSSCPLLTDICVNARMMSGVWCCVNNNSSAIGSLFFTSTSHTTPPMMFHGFTPTHHRRLSGLWVDYQTGYLYVYPNATKKPEKEIYCTLTICITAITTRR